Protein AF-A0A9D2EGV6-F1 (afdb_monomer)

Structure (mmCIF, N/CA/C/O backbone):
data_AF-A0A9D2EGV6-F1
#
_entry.id   AF-A0A9D2EGV6-F1
#
loop_
_atom_site.group_PDB
_atom_site.id
_atom_site.type_symbol
_atom_site.label_atom_id
_atom_site.label_alt_id
_atom_site.label_comp_id
_atom_site.label_asym_id
_atom_site.label_entity_id
_atom_site.label_seq_id
_atom_site.pdbx_PDB_ins_code
_atom_site.Cartn_x
_atom_site.Cartn_y
_atom_site.Cartn_z
_atom_site.occupancy
_atom_site.B_iso_or_equiv
_atom_site.auth_seq_id
_atom_site.auth_comp_id
_atom_site.auth_asym_id
_atom_site.auth_atom_id
_atom_site.pdbx_PDB_model_num
ATOM 1 N N . GLU A 1 1 ? 36.053 11.314 -51.363 1.00 48.94 1 GLU A N 1
ATOM 2 C CA . GLU A 1 1 ? 35.521 9.987 -51.015 1.00 48.94 1 GLU A CA 1
ATOM 3 C C . GLU A 1 1 ? 35.949 9.687 -49.592 1.00 48.94 1 GLU A C 1
ATOM 5 O O . GLU A 1 1 ? 37.109 9.925 -49.274 1.00 48.94 1 GLU A O 1
ATOM 10 N N . VAL A 1 2 ? 35.011 9.320 -48.722 1.00 49.34 2 VAL A N 1
ATOM 11 C CA . VAL A 1 2 ? 35.323 8.901 -47.352 1.00 49.34 2 VAL A CA 1
ATOM 12 C C . VAL A 1 2 ? 34.987 7.421 -47.281 1.00 49.34 2 VAL A C 1
ATOM 14 O O . VAL A 1 2 ? 33.814 7.066 -47.358 1.00 49.34 2 VAL A O 1
ATOM 17 N N . SER A 1 3 ? 36.010 6.575 -47.193 1.00 55.12 3 SER A N 1
ATOM 18 C CA . SER A 1 3 ? 35.868 5.141 -46.952 1.00 55.12 3 SER A CA 1
ATOM 19 C C . SER A 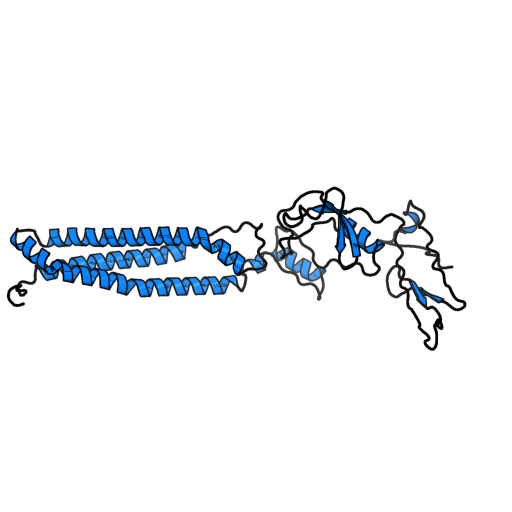1 3 ? 36.056 4.848 -45.466 1.00 55.12 3 SER A C 1
ATOM 21 O O . SER A 1 3 ? 36.818 5.527 -44.774 1.00 55.12 3 SER A O 1
ATOM 23 N N . ILE A 1 4 ? 35.337 3.847 -44.964 1.00 60.84 4 ILE A N 1
ATOM 24 C CA . ILE A 1 4 ? 35.613 3.257 -43.654 1.00 60.84 4 ILE A CA 1
ATOM 25 C C . ILE A 1 4 ? 36.444 2.005 -43.928 1.00 60.84 4 ILE A C 1
ATOM 27 O O . ILE A 1 4 ? 35.921 1.036 -44.470 1.00 60.84 4 ILE A O 1
ATOM 31 N N . ASP A 1 5 ? 37.733 2.046 -43.591 1.00 62.12 5 ASP A N 1
ATOM 32 C CA . ASP A 1 5 ? 38.675 0.977 -43.956 1.00 62.12 5 ASP A CA 1
ATOM 33 C C . ASP A 1 5 ? 38.652 -0.213 -42.977 1.00 62.12 5 ASP A C 1
ATOM 35 O O . ASP A 1 5 ? 39.013 -1.322 -43.356 1.00 62.12 5 ASP A O 1
ATOM 39 N N . ALA A 1 6 ? 38.238 0.007 -41.724 1.00 63.66 6 ALA A N 1
ATOM 40 C CA . ALA A 1 6 ? 38.084 -1.031 -40.702 1.00 63.66 6 ALA A CA 1
ATOM 41 C C . ALA A 1 6 ? 37.100 -0.580 -39.614 1.00 63.66 6 ALA A C 1
ATOM 43 O O . ALA A 1 6 ? 37.060 0.601 -39.253 1.00 63.66 6 ALA A O 1
ATOM 44 N N . VAL A 1 7 ? 36.352 -1.526 -39.041 1.00 64.50 7 VAL A N 1
ATOM 45 C CA . VAL A 1 7 ? 35.508 -1.285 -37.863 1.00 64.50 7 VAL A CA 1
ATOM 46 C C . VAL A 1 7 ? 35.789 -2.376 -36.854 1.00 64.50 7 VAL A C 1
ATOM 48 O O . VAL A 1 7 ? 35.354 -3.499 -37.052 1.00 64.50 7 VAL A O 1
ATOM 51 N N . THR A 1 8 ? 36.487 -2.070 -35.762 1.00 57.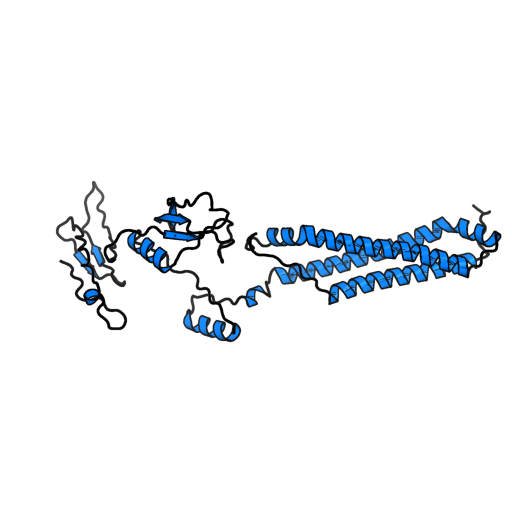84 8 THR A N 1
ATOM 52 C CA . THR A 1 8 ? 36.891 -3.108 -34.809 1.00 57.84 8 THR A CA 1
ATOM 53 C C . THR A 1 8 ? 36.113 -3.078 -33.498 1.00 57.84 8 THR A C 1
ATOM 55 O O . THR A 1 8 ? 35.894 -2.021 -32.907 1.00 57.84 8 THR A O 1
ATOM 58 N N . ALA A 1 9 ? 35.726 -4.256 -33.007 1.00 58.47 9 ALA A N 1
ATOM 59 C CA . ALA A 1 9 ? 35.205 -4.450 -31.655 1.00 58.47 9 ALA A CA 1
ATOM 60 C C . ALA A 1 9 ? 35.851 -5.693 -31.040 1.00 58.47 9 ALA A C 1
ATOM 62 O O . ALA A 1 9 ? 35.920 -6.741 -31.671 1.00 58.47 9 ALA A O 1
ATOM 63 N N . GLY A 1 10 ? 36.398 -5.571 -29.826 1.00 62.66 10 GLY A N 1
ATOM 64 C CA . GLY A 1 10 ? 37.108 -6.686 -29.182 1.00 62.66 10 GLY A CA 1
ATOM 65 C C . GLY A 1 10 ? 38.352 -7.179 -29.942 1.00 62.66 10 GLY A C 1
ATOM 66 O O . GLY A 1 10 ? 38.822 -8.278 -29.676 1.00 62.66 10 GLY A O 1
ATOM 67 N N . GLY A 1 11 ? 38.890 -6.380 -30.873 1.00 72.31 11 GLY A N 1
ATOM 68 C CA . GLY A 1 11 ? 40.008 -6.759 -31.746 1.00 72.31 11 GLY A CA 1
ATOM 69 C C . GLY A 1 11 ? 39.601 -7.464 -33.045 1.00 72.31 11 GLY A C 1
ATOM 70 O O . GLY A 1 11 ? 40.471 -7.727 -33.871 1.00 72.31 11 GLY A O 1
ATOM 71 N N . GLU A 1 12 ? 38.311 -7.730 -33.256 1.00 67.44 12 GLU A N 1
ATOM 72 C CA . GLU A 1 12 ? 37.782 -8.303 -34.497 1.00 67.44 12 GLU A CA 1
ATOM 73 C C . GLU A 1 12 ? 37.306 -7.208 -35.452 1.00 67.44 12 GLU A C 1
ATOM 75 O O . GLU A 1 12 ? 36.702 -6.237 -35.001 1.00 67.44 12 GLU A O 1
ATOM 80 N N . ASP A 1 13 ? 37.559 -7.360 -36.756 1.00 72.75 13 ASP A N 1
ATOM 81 C CA . ASP A 1 13 ? 37.080 -6.437 -37.792 1.00 72.75 13 ASP A CA 1
ATOM 82 C C . ASP A 1 13 ? 35.656 -6.794 -38.240 1.00 72.75 13 ASP A C 1
ATOM 84 O O . ASP A 1 13 ? 35.423 -7.714 -39.029 1.00 72.75 13 ASP A O 1
ATOM 88 N N . LEU A 1 14 ? 34.699 -6.028 -37.734 1.00 66.69 14 LEU A N 1
ATOM 89 C CA . LEU A 1 14 ? 33.273 -6.152 -37.989 1.00 66.69 14 LEU A CA 1
ATOM 90 C C . LEU A 1 14 ? 32.893 -5.838 -39.440 1.00 66.69 14 LEU A C 1
ATOM 92 O O . LEU A 1 14 ? 31.856 -6.321 -39.892 1.00 66.69 14 LEU A O 1
ATOM 96 N N . LEU A 1 15 ? 33.706 -5.081 -40.196 1.00 67.88 15 LEU A N 1
ATOM 97 C CA . LEU A 1 15 ? 33.421 -4.863 -41.622 1.00 67.88 15 LEU A CA 1
ATOM 98 C C . LEU A 1 15 ? 33.502 -6.167 -42.412 1.00 67.88 15 LEU A C 1
ATOM 100 O O . LEU A 1 15 ? 32.707 -6.380 -43.321 1.00 67.88 15 LEU A O 1
ATOM 104 N N . THR A 1 16 ? 34.427 -7.055 -42.042 1.00 66.94 16 THR A N 1
ATOM 105 C CA . THR A 1 16 ? 34.586 -8.359 -42.703 1.00 66.94 16 THR A CA 1
ATOM 106 C C . THR A 1 16 ? 33.500 -9.365 -42.324 1.00 66.94 16 THR A C 1
ATOM 108 O O . THR A 1 16 ? 33.267 -10.317 -43.065 1.00 66.94 16 THR A O 1
ATOM 111 N N . GLN A 1 17 ? 32.826 -9.148 -41.189 1.00 62.72 17 GLN A N 1
ATOM 112 C CA . GLN A 1 17 ? 31.739 -9.995 -40.689 1.00 62.72 17 GLN A CA 1
ATOM 113 C C . GLN A 1 17 ? 30.350 -9.535 -41.154 1.00 62.72 17 GLN A C 1
ATOM 115 O O . GLN A 1 17 ? 29.376 -10.271 -40.997 1.00 62.72 17 GLN A O 1
ATOM 120 N N . ALA A 1 18 ? 30.228 -8.331 -41.717 1.00 59.81 18 ALA A N 1
ATOM 121 C CA . ALA A 1 18 ? 28.970 -7.845 -42.259 1.00 59.81 18 ALA A CA 1
ATOM 122 C C . ALA A 1 18 ? 28.603 -8.639 -43.529 1.00 59.81 18 ALA A C 1
ATOM 124 O O . ALA A 1 18 ? 29.098 -8.361 -44.617 1.00 59.81 18 ALA A O 1
ATOM 125 N N . GLU A 1 19 ? 27.721 -9.636 -43.396 1.00 50.09 19 GLU A N 1
ATOM 126 C CA . GLU A 1 19 ? 27.207 -10.433 -44.527 1.00 50.09 19 GLU A CA 1
ATOM 127 C C . GLU A 1 19 ? 26.427 -9.589 -45.554 1.00 50.09 19 GLU A C 1
ATOM 129 O O . GLU A 1 19 ? 26.259 -9.998 -46.703 1.00 50.09 19 GLU A O 1
ATOM 134 N N . GLN A 1 20 ? 25.954 -8.405 -45.154 1.00 55.12 20 GLN A N 1
ATOM 135 C CA . GLN A 1 20 ? 25.284 -7.444 -46.025 1.00 55.12 20 GLN A CA 1
ATOM 136 C C . GLN A 1 20 ? 26.229 -6.296 -46.376 1.00 55.12 20 GLN A C 1
ATOM 138 O O . GLN A 1 20 ? 26.839 -5.685 -45.499 1.00 55.12 20 GLN A O 1
ATOM 143 N N . ALA A 1 21 ? 26.321 -5.991 -47.673 1.00 57.16 21 ALA A N 1
ATOM 144 C CA . ALA A 1 21 ? 27.041 -4.828 -48.167 1.00 57.16 21 ALA A CA 1
ATOM 145 C C . ALA A 1 21 ? 26.492 -3.573 -47.480 1.00 57.16 21 ALA A C 1
ATOM 147 O O . ALA A 1 21 ? 25.297 -3.293 -47.563 1.00 57.16 21 ALA A O 1
ATOM 148 N N . TRP A 1 22 ? 27.360 -2.838 -46.787 1.00 57.59 22 TRP A N 1
ATOM 149 C CA . TRP A 1 22 ? 27.018 -1.530 -46.243 1.00 57.59 22 TRP A CA 1
ATOM 150 C C . TRP A 1 22 ? 26.500 -0.652 -47.382 1.00 57.59 22 TRP A C 1
ATOM 152 O O . TRP A 1 22 ? 27.143 -0.542 -48.427 1.00 57.59 22 TRP A O 1
ATOM 162 N N . GLU A 1 23 ? 25.327 -0.053 -47.199 1.00 49.72 23 GLU A N 1
ATOM 163 C CA . GLU A 1 23 ? 24.776 0.849 -48.199 1.00 49.72 23 GLU A CA 1
ATOM 164 C C . GLU A 1 23 ? 25.576 2.153 -48.158 1.00 49.72 23 GLU A C 1
ATOM 166 O O . GLU A 1 23 ? 25.675 2.820 -47.125 1.00 49.72 23 GLU A O 1
ATOM 171 N N . VAL A 1 24 ? 26.225 2.477 -49.276 1.00 51.78 24 VAL A N 1
ATOM 172 C CA . VAL A 1 24 ? 27.028 3.692 -49.393 1.00 51.78 24 VAL A CA 1
ATOM 173 C C . VAL A 1 24 ? 26.071 4.877 -49.414 1.00 51.78 24 VAL A C 1
ATOM 175 O O . VAL A 1 24 ? 25.432 5.160 -50.425 1.00 51.78 24 VAL A O 1
ATOM 178 N N . ALA A 1 25 ? 25.972 5.577 -48.287 1.00 49.88 25 ALA A N 1
ATOM 179 C CA . ALA A 1 25 ? 25.277 6.850 -48.230 1.00 49.88 25 ALA A CA 1
ATOM 180 C C . ALA A 1 25 ? 26.153 7.921 -48.895 1.00 49.88 25 ALA A C 1
ATOM 182 O O . ALA A 1 25 ? 27.127 8.404 -48.311 1.00 49.88 25 ALA A O 1
ATOM 183 N N . GLU A 1 26 ? 25.814 8.302 -50.127 1.00 51.47 26 GLU A N 1
ATOM 184 C CA . GLU A 1 26 ? 26.372 9.505 -50.738 1.00 51.47 26 GLU A CA 1
ATOM 185 C C . GLU A 1 26 ? 25.786 10.723 -50.026 1.00 51.47 26 GLU A C 1
ATOM 187 O O . GLU A 1 26 ? 24.630 11.088 -50.228 1.00 51.47 26 GLU A O 1
ATOM 192 N N . LEU A 1 27 ? 26.585 11.352 -49.166 1.00 53.25 27 LEU A N 1
ATOM 193 C CA . LEU A 1 27 ? 26.253 12.654 -48.604 1.00 53.25 27 LEU A CA 1
ATOM 194 C C . LEU A 1 27 ? 26.506 13.703 -49.692 1.00 53.25 27 LEU A C 1
ATOM 196 O O . LEU A 1 27 ? 27.671 13.926 -50.044 1.00 53.25 27 LEU A O 1
ATOM 200 N N . PRO A 1 28 ? 25.465 14.340 -50.262 1.00 51.47 28 PRO A N 1
ATOM 201 C CA . PRO A 1 28 ? 25.669 15.324 -51.306 1.00 51.47 28 PRO A CA 1
ATOM 202 C C . PRO A 1 28 ? 26.343 16.551 -50.690 1.00 51.47 28 PRO A C 1
ATOM 204 O O . PRO A 1 28 ? 25.706 17.395 -50.062 1.00 51.47 28 PRO A O 1
ATOM 207 N N . PHE A 1 29 ? 27.651 16.684 -50.891 1.00 52.91 29 PHE A N 1
ATOM 208 C CA . PHE A 1 29 ? 28.317 17.962 -50.696 1.00 52.91 29 PHE A CA 1
ATOM 209 C C . PHE A 1 29 ? 27.869 18.878 -51.831 1.00 52.91 29 PHE A C 1
ATOM 211 O O . PHE A 1 29 ? 28.384 18.821 -52.942 1.00 52.91 29 PHE A O 1
ATOM 218 N N . VAL A 1 30 ? 26.862 19.707 -51.559 1.00 52.44 30 VAL A N 1
ATOM 219 C CA . VAL A 1 30 ? 26.227 20.562 -52.575 1.00 52.44 30 VAL A CA 1
ATOM 220 C C . VAL A 1 30 ? 27.170 21.679 -53.072 1.00 52.44 30 VAL A C 1
ATOM 222 O O . VAL A 1 30 ? 26.824 22.395 -54.007 1.00 52.44 30 VAL A O 1
ATOM 225 N N . MET A 1 31 ? 28.362 21.864 -52.480 1.00 56.12 31 MET A N 1
ATOM 226 C CA . MET A 1 31 ? 29.228 23.020 -52.755 1.00 56.12 31 MET A CA 1
ATOM 227 C C . MET A 1 31 ? 30.731 22.712 -52.793 1.00 56.12 31 MET A C 1
ATOM 229 O O . MET A 1 31 ? 31.254 21.977 -51.953 1.00 56.12 31 MET A O 1
ATOM 233 N N . ASP A 1 32 ? 31.428 23.379 -53.721 1.00 52.94 32 ASP A N 1
ATOM 234 C CA . ASP A 1 32 ? 32.891 23.434 -53.791 1.00 52.94 32 ASP A CA 1
ATOM 235 C C . ASP A 1 32 ? 33.473 24.027 -52.495 1.00 52.94 32 ASP A C 1
ATOM 237 O O . ASP A 1 32 ? 33.093 25.115 -52.062 1.00 52.94 32 ASP A O 1
ATOM 241 N N . GLY A 1 33 ? 34.411 23.308 -51.868 1.00 55.19 33 GLY A N 1
ATOM 242 C CA . GLY A 1 33 ? 35.073 23.721 -50.622 1.00 55.19 33 GLY A CA 1
ATOM 243 C C . GLY A 1 33 ? 34.472 23.152 -49.332 1.00 55.19 33 GLY A C 1
ATOM 244 O O . GLY A 1 33 ? 34.988 23.442 -48.251 1.00 55.19 33 GLY A O 1
ATOM 245 N N . ALA A 1 34 ? 33.420 22.330 -49.411 1.00 57.91 34 ALA A N 1
ATOM 246 C CA . ALA A 1 34 ? 32.989 21.540 -48.263 1.00 57.91 34 ALA A CA 1
ATOM 247 C C . ALA A 1 34 ? 34.085 20.537 -47.859 1.00 57.91 34 ALA A C 1
ATOM 249 O O . ALA A 1 34 ? 34.744 19.937 -48.710 1.00 57.91 34 ALA A O 1
ATOM 250 N N . SER A 1 35 ? 34.293 20.360 -46.554 1.00 61.38 35 SER A N 1
ATOM 251 C CA . SER A 1 35 ? 35.266 19.396 -46.030 1.00 61.38 35 SER A CA 1
ATOM 252 C C . SER A 1 35 ? 34.622 18.482 -44.996 1.00 61.38 35 SER A C 1
ATOM 254 O O . SER A 1 35 ? 33.762 18.906 -44.223 1.00 61.38 35 SER A O 1
ATOM 256 N N . ALA A 1 36 ? 35.041 17.222 -44.994 1.00 58.28 36 ALA A N 1
ATOM 257 C CA . ALA A 1 36 ? 34.661 16.227 -44.006 1.00 58.28 36 ALA A CA 1
ATOM 258 C C . ALA A 1 36 ? 35.871 15.899 -43.133 1.00 58.28 36 ALA A C 1
ATOM 260 O O . ALA A 1 36 ? 36.976 15.717 -43.642 1.00 58.28 36 ALA A O 1
ATOM 261 N N . GLN A 1 37 ? 35.659 15.818 -41.826 1.00 63.75 37 GLN A N 1
ATOM 262 C CA . GLN A 1 37 ? 36.650 15.343 -40.865 1.00 63.75 37 GLN A CA 1
ATOM 263 C C . GLN A 1 37 ? 36.006 14.286 -39.970 1.00 63.75 37 GLN A C 1
ATOM 265 O O . GLN A 1 37 ? 34.795 14.308 -39.745 1.00 63.75 37 GLN A O 1
ATOM 270 N N . THR A 1 38 ? 36.801 13.361 -39.445 1.00 60.53 38 THR A N 1
ATOM 271 C CA . THR A 1 38 ? 36.354 12.460 -38.375 1.00 60.53 38 THR A CA 1
ATOM 272 C C . THR A 1 38 ? 35.967 13.293 -37.153 1.00 60.53 38 THR A C 1
ATOM 274 O O . THR A 1 38 ? 36.729 14.171 -36.747 1.00 60.53 38 THR A O 1
ATOM 277 N N . GLY A 1 39 ? 34.776 13.065 -36.599 1.00 60.09 39 GLY A N 1
ATOM 278 C CA . GLY A 1 39 ? 34.342 13.716 -35.364 1.00 60.09 39 GLY A CA 1
ATOM 279 C C . GLY A 1 39 ? 34.948 13.059 -34.120 1.00 60.09 39 GLY A C 1
ATOM 280 O O . GLY A 1 39 ? 35.544 11.987 -34.197 1.00 60.09 39 GLY A O 1
ATOM 281 N N . ASP A 1 40 ? 34.764 13.691 -32.959 1.00 55.91 40 ASP A N 1
ATOM 282 C CA . ASP A 1 40 ? 35.335 13.232 -31.681 1.00 55.91 40 ASP A CA 1
ATOM 283 C C . ASP A 1 40 ? 34.650 11.968 -31.106 1.00 55.91 40 ASP A C 1
ATOM 285 O O . ASP A 1 40 ? 35.044 11.472 -30.051 1.00 55.91 40 ASP A O 1
ATOM 289 N N . GLY A 1 41 ? 33.610 11.441 -31.768 1.00 50.44 41 GLY A N 1
ATOM 290 C CA . GLY A 1 41 ? 32.852 10.262 -31.338 1.00 50.44 41 GLY A CA 1
ATOM 291 C C . GLY A 1 41 ? 33.026 9.039 -32.253 1.00 50.44 41 GLY A C 1
ATOM 292 O O . GLY A 1 41 ? 33.353 9.185 -33.436 1.00 50.44 41 GLY A O 1
ATOM 293 N N . PRO A 1 42 ? 32.750 7.821 -31.751 1.00 51.66 42 PRO A N 1
ATOM 294 C CA . PRO A 1 42 ? 32.767 6.612 -32.572 1.00 51.66 42 PRO A CA 1
ATOM 295 C C . PRO A 1 42 ? 31.757 6.731 -33.723 1.00 51.66 42 PRO A C 1
ATOM 297 O O . PRO A 1 42 ? 30.609 7.116 -33.503 1.00 51.66 42 PRO A O 1
ATOM 300 N N . PHE A 1 43 ? 32.193 6.410 -34.947 1.00 56.88 43 PHE A N 1
ATOM 301 C CA . PHE A 1 43 ? 31.392 6.506 -36.181 1.00 56.88 43 PHE A CA 1
ATOM 302 C C . PHE A 1 43 ? 30.798 7.892 -36.460 1.00 56.88 43 PHE A C 1
ATOM 304 O O . PHE A 1 43 ? 29.731 8.001 -37.066 1.00 56.88 43 PHE A O 1
ATOM 311 N N . THR A 1 44 ? 31.465 8.959 -36.016 1.00 53.59 44 THR A N 1
ATOM 312 C CA . THR A 1 44 ? 31.020 10.326 -36.297 1.00 53.59 44 THR A CA 1
ATOM 313 C C . THR A 1 44 ? 31.825 10.943 -37.431 1.00 53.59 44 THR A C 1
ATOM 315 O O . THR A 1 44 ? 33.056 10.909 -37.442 1.00 53.59 44 THR A O 1
ATOM 318 N N . LEU A 1 45 ? 31.118 11.542 -38.386 1.00 60.06 45 LEU A N 1
ATOM 319 C CA . LEU A 1 45 ? 31.701 12.377 -39.426 1.00 60.06 45 LEU A CA 1
ATOM 320 C C . LEU A 1 45 ? 31.176 13.799 -39.257 1.00 60.06 45 LEU A C 1
ATOM 322 O O . LEU A 1 45 ? 29.969 14.018 -39.160 1.00 60.06 45 LEU A O 1
ATOM 326 N N . ARG A 1 46 ? 32.093 14.765 -39.207 1.00 56.78 46 ARG A N 1
ATOM 327 C CA . ARG A 1 46 ? 31.777 16.188 -39.167 1.00 56.78 46 ARG A CA 1
ATOM 328 C C . ARG A 1 46 ? 31.995 16.774 -40.551 1.00 56.78 46 ARG A C 1
ATOM 330 O O . ARG A 1 46 ? 33.130 16.969 -40.984 1.00 56.78 46 ARG A O 1
ATOM 337 N N . ALA A 1 47 ? 30.897 17.082 -41.227 1.00 57.06 47 ALA A N 1
ATOM 338 C CA . ALA A 1 47 ? 30.915 17.864 -42.450 1.00 57.06 47 ALA A CA 1
ATOM 339 C C . ALA A 1 47 ? 30.839 19.358 -42.104 1.00 57.06 47 ALA A C 1
ATOM 341 O O . ALA A 1 47 ? 29.943 19.793 -41.379 1.00 57.06 47 ALA A O 1
ATOM 342 N N . THR A 1 48 ? 31.781 20.149 -42.619 1.00 57.97 48 THR A N 1
ATOM 343 C CA . THR A 1 48 ? 31.692 21.613 -42.612 1.00 57.97 48 THR A CA 1
ATOM 344 C C . THR A 1 48 ? 31.355 22.066 -44.021 1.00 57.97 48 THR A C 1
ATOM 346 O O . THR A 1 48 ? 32.175 21.938 -44.935 1.00 57.97 48 THR A O 1
ATOM 349 N N . THR A 1 49 ? 30.147 22.590 -44.199 1.00 57.41 49 THR A N 1
ATOM 350 C CA . THR A 1 49 ? 29.750 23.252 -45.441 1.00 57.41 49 THR A CA 1
ATOM 351 C C . THR A 1 49 ? 30.144 24.727 -45.369 1.00 57.41 49 THR A C 1
ATOM 353 O O . THR A 1 49 ? 30.004 25.385 -44.334 1.00 57.41 49 THR A O 1
ATOM 356 N N . VAL A 1 50 ? 30.713 25.250 -46.458 1.00 53.41 50 VAL A N 1
ATOM 357 C CA . VAL A 1 50 ? 30.963 26.692 -46.606 1.00 53.41 50 VAL A CA 1
ATOM 358 C C . VAL A 1 50 ? 29.621 27.434 -46.619 1.00 53.41 50 VAL A C 1
ATOM 360 O O . VAL A 1 50 ? 28.605 26.849 -46.997 1.00 53.41 50 VAL A O 1
ATOM 363 N N . PRO A 1 51 ? 29.579 28.696 -46.166 1.00 52.72 51 PRO A N 1
ATOM 364 C CA . PRO A 1 51 ? 28.317 29.356 -45.891 1.00 52.72 51 PRO A CA 1
ATOM 365 C C . PRO A 1 51 ? 27.497 29.532 -47.172 1.00 52.72 51 PRO A C 1
ATOM 367 O O . PRO A 1 51 ? 27.995 30.065 -48.164 1.00 52.72 51 PRO A O 1
ATOM 370 N N . PHE A 1 52 ? 26.232 29.114 -47.139 1.00 49.06 52 PHE A N 1
ATOM 371 C CA . PHE A 1 52 ? 25.299 29.386 -48.227 1.00 49.06 52 PHE A CA 1
ATOM 372 C C . PHE A 1 52 ? 24.681 30.775 -48.032 1.00 49.06 52 PHE A C 1
ATOM 374 O O . PHE A 1 52 ? 24.348 31.180 -46.914 1.00 49.06 52 PHE A O 1
ATOM 381 N N . THR A 1 53 ? 24.540 31.520 -49.125 1.00 47.09 53 THR A N 1
ATOM 382 C CA . THR A 1 53 ? 23.923 32.849 -49.134 1.00 47.09 53 THR A CA 1
ATOM 383 C C . THR A 1 53 ? 22.446 32.702 -49.488 1.00 47.09 53 THR A C 1
ATOM 385 O O . THR A 1 53 ? 22.106 32.405 -50.633 1.00 47.09 53 THR A O 1
ATOM 388 N N . LEU A 1 54 ? 21.553 32.916 -48.522 1.00 46.94 54 LEU A N 1
ATOM 389 C CA . LEU A 1 54 ? 20.104 32.977 -48.747 1.00 46.94 54 LEU A CA 1
ATOM 390 C C . LEU A 1 54 ? 19.638 34.384 -48.343 1.00 46.94 54 LEU A C 1
ATOM 392 O O . LEU A 1 54 ? 19.285 34.653 -47.198 1.00 46.94 54 LEU A O 1
ATOM 396 N N . GLY A 1 55 ? 19.728 35.328 -49.284 1.00 59.56 55 GLY A N 1
ATOM 397 C CA . GLY A 1 55 ? 19.535 36.756 -48.998 1.00 59.56 55 GLY A CA 1
ATOM 398 C C . GLY A 1 55 ? 20.736 37.380 -48.258 1.00 59.56 55 GLY A C 1
ATOM 399 O O . GLY A 1 55 ? 21.866 36.972 -48.508 1.00 59.56 55 GLY A O 1
ATOM 400 N N . PRO A 1 56 ? 20.552 38.381 -47.372 1.00 47.97 56 PRO A N 1
ATOM 401 C CA . PRO A 1 56 ? 21.658 39.064 -46.683 1.00 47.97 56 PRO A CA 1
ATOM 402 C C . PRO A 1 56 ? 22.301 38.248 -45.545 1.00 47.97 56 PRO A C 1
ATOM 404 O O . PRO A 1 56 ? 23.183 38.760 -44.860 1.00 47.97 56 PRO A O 1
ATOM 407 N N . ALA A 1 57 ? 21.856 37.011 -45.311 1.00 49.12 57 ALA A N 1
ATOM 408 C CA . ALA A 1 57 ? 22.368 36.147 -44.258 1.00 49.12 57 ALA A CA 1
ATOM 409 C C . ALA A 1 57 ? 23.216 35.012 -44.849 1.00 49.12 57 ALA A C 1
ATOM 411 O O . ALA A 1 57 ? 22.767 34.277 -45.731 1.00 49.12 57 ALA A O 1
ATOM 412 N N . THR A 1 58 ? 24.434 34.862 -44.330 1.00 53.34 58 THR A N 1
ATOM 413 C CA . THR A 1 58 ? 25.285 33.684 -44.518 1.00 53.34 58 THR A CA 1
ATOM 414 C C . THR A 1 58 ? 25.152 32.780 -43.296 1.00 53.34 58 THR A C 1
ATOM 416 O O . THR A 1 58 ? 25.361 33.228 -42.169 1.00 53.34 58 THR A O 1
ATOM 419 N N . GLY A 1 59 ? 24.801 31.511 -43.511 1.00 53.56 59 GLY A N 1
ATOM 420 C CA . GLY A 1 59 ? 24.711 30.499 -42.455 1.00 53.56 59 GLY A CA 1
ATOM 421 C C . GLY A 1 59 ? 25.722 29.379 -42.676 1.00 53.56 59 GLY A C 1
ATOM 422 O O . GLY A 1 59 ? 25.821 28.854 -43.782 1.00 53.56 59 GLY A O 1
ATOM 423 N N . THR A 1 60 ? 26.466 29.009 -41.635 1.00 56.81 60 THR A N 1
ATOM 424 C CA . THR A 1 60 ? 27.229 27.756 -41.583 1.00 56.81 60 THR A CA 1
ATOM 425 C C . THR A 1 60 ? 26.413 26.705 -40.832 1.00 56.81 60 THR A C 1
ATOM 427 O O . THR A 1 60 ? 25.802 27.005 -39.806 1.00 56.81 60 THR A O 1
ATOM 430 N N . GLY A 1 61 ? 26.382 25.476 -41.350 1.00 55.97 61 GLY A N 1
ATOM 431 C CA . GLY A 1 61 ? 25.707 24.340 -40.724 1.00 55.97 61 GLY A CA 1
ATOM 432 C C . GLY A 1 61 ? 26.701 23.228 -40.412 1.00 55.97 61 GLY A C 1
ATOM 433 O O . GLY A 1 61 ? 27.648 23.008 -41.164 1.00 55.97 61 GLY A O 1
ATOM 434 N N . VAL A 1 62 ? 26.494 22.535 -39.295 1.00 56.75 62 VAL A N 1
ATOM 435 C CA . VAL A 1 62 ? 27.162 21.261 -39.013 1.00 56.75 62 VAL A CA 1
ATOM 436 C C . VAL A 1 62 ? 26.106 20.179 -39.143 1.00 56.75 62 VAL A C 1
ATOM 438 O O . VAL A 1 62 ? 25.110 20.210 -38.423 1.00 56.75 62 VAL A O 1
ATOM 441 N N . GLU A 1 63 ? 26.331 19.233 -40.046 1.00 60.66 63 GLU A N 1
ATOM 442 C CA . GLU A 1 63 ? 25.512 18.031 -40.164 1.00 60.66 63 GLU A CA 1
ATOM 443 C C . GLU A 1 63 ? 26.276 16.859 -39.549 1.00 60.66 63 GLU A C 1
ATOM 445 O O . GLU A 1 63 ? 27.472 16.682 -39.792 1.00 60.66 63 GLU A O 1
ATOM 450 N N . THR A 1 64 ? 25.600 16.107 -38.682 1.00 58.91 64 THR A N 1
ATOM 451 C CA . THR A 1 64 ? 26.147 14.900 -38.057 1.00 58.91 64 THR A CA 1
ATOM 452 C C . THR A 1 64 ? 25.416 13.702 -38.630 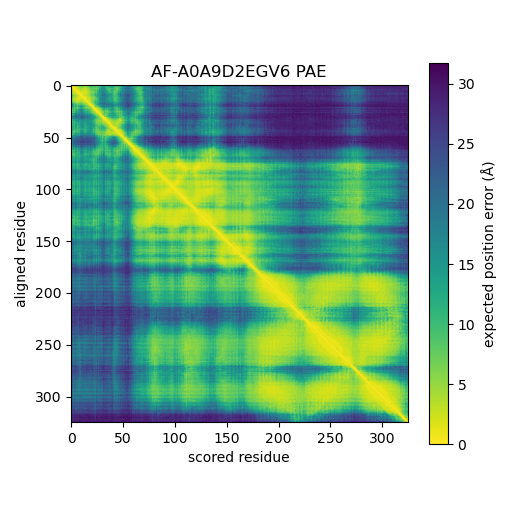1.00 58.91 64 THR A C 1
ATOM 454 O O . THR A 1 64 ? 24.228 13.520 -38.369 1.00 58.91 64 THR A O 1
ATOM 457 N N . THR A 1 65 ? 26.134 12.881 -39.388 1.00 62.53 65 THR A N 1
ATOM 458 C CA . THR A 1 65 ? 25.616 11.632 -39.949 1.00 62.53 65 THR A CA 1
ATOM 459 C C . THR A 1 65 ? 26.137 10.461 -39.121 1.00 62.53 65 THR A C 1
ATOM 461 O O . THR A 1 65 ? 27.315 10.431 -38.757 1.00 62.53 65 THR A O 1
ATOM 464 N N . ARG A 1 66 ? 25.262 9.498 -38.811 1.00 69.38 66 ARG A N 1
ATOM 465 C CA . ARG A 1 66 ? 25.630 8.231 -38.167 1.00 69.38 66 ARG A CA 1
ATOM 466 C C . ARG A 1 66 ? 25.613 7.118 -39.206 1.00 69.38 66 ARG A C 1
ATOM 468 O O . ARG A 1 66 ? 24.648 6.992 -39.951 1.00 69.38 66 ARG A O 1
ATOM 475 N N . PHE A 1 67 ? 26.647 6.286 -39.199 1.00 68.50 67 PHE A N 1
ATOM 476 C CA . PHE A 1 67 ? 26.679 5.060 -39.989 1.00 68.50 67 PHE A CA 1
ATOM 477 C C . PHE A 1 67 ? 25.934 3.953 -39.242 1.00 68.50 67 PHE A C 1
ATOM 479 O O . PHE A 1 67 ? 26.262 3.637 -38.098 1.00 68.50 67 PHE A O 1
ATOM 486 N N . VAL A 1 68 ? 24.918 3.381 -39.879 1.00 70.06 68 VAL A N 1
ATOM 487 C CA . VAL A 1 68 ? 24.117 2.270 -39.350 1.00 70.06 68 VAL A CA 1
ATOM 488 C C . VAL A 1 68 ? 24.003 1.232 -40.469 1.00 70.06 68 VAL A C 1
ATOM 490 O O . VAL A 1 68 ? 23.871 1.640 -41.624 1.00 70.06 68 VAL A O 1
ATOM 493 N N . PRO A 1 69 ? 24.071 -0.081 -40.181 1.00 67.88 69 PRO A N 1
ATOM 494 C CA . PRO A 1 69 ? 23.873 -1.099 -41.209 1.00 67.88 69 PRO A CA 1
ATOM 495 C C . PRO A 1 69 ? 22.522 -0.925 -41.921 1.00 67.88 69 PRO A C 1
ATOM 497 O O . PRO A 1 69 ? 21.553 -0.516 -41.262 1.00 67.88 69 PRO A O 1
ATOM 500 N N . PRO A 1 70 ? 22.441 -1.255 -43.225 1.00 65.12 70 PRO A N 1
ATOM 501 C CA . PRO A 1 70 ? 21.199 -1.146 -43.978 1.00 65.12 70 PRO A CA 1
ATOM 502 C C . PRO A 1 70 ? 20.093 -1.992 -43.343 1.00 65.12 70 PRO A C 1
ATOM 504 O O . PRO A 1 70 ? 20.342 -3.040 -42.742 1.00 65.12 70 PRO A O 1
ATOM 507 N N . GLY A 1 71 ? 18.858 -1.516 -43.459 1.00 70.12 71 GLY A N 1
ATOM 508 C CA . GLY A 1 71 ? 17.681 -2.216 -42.961 1.00 70.12 71 GLY A CA 1
ATOM 509 C C . GLY A 1 71 ? 16.553 -1.269 -42.579 1.00 70.12 71 GLY A C 1
ATOM 510 O O . GLY A 1 71 ? 16.784 -0.129 -42.173 1.00 70.12 71 GLY A O 1
ATOM 511 N N . ASP A 1 72 ? 15.328 -1.773 -42.688 1.00 78.81 72 ASP A N 1
ATOM 512 C CA . ASP A 1 72 ? 14.130 -1.032 -42.314 1.00 78.81 72 ASP A CA 1
ATOM 513 C C . ASP A 1 72 ? 14.063 -0.791 -40.797 1.00 78.81 72 ASP A C 1
ATOM 515 O O . ASP A 1 72 ? 14.644 -1.525 -39.986 1.00 78.81 72 ASP A O 1
ATOM 519 N N . VAL A 1 73 ? 13.326 0.249 -40.396 1.00 80.56 73 VAL A N 1
ATOM 520 C CA . VAL A 1 73 ? 12.973 0.451 -38.986 1.00 80.56 73 VAL A CA 1
ATOM 521 C C . VAL A 1 73 ? 12.050 -0.701 -38.572 1.00 80.56 73 VAL A C 1
ATOM 523 O O . VAL A 1 73 ? 10.981 -0.851 -39.168 1.00 80.56 73 VAL A O 1
ATOM 526 N N . PRO A 1 74 ? 12.440 -1.535 -37.592 1.00 81.56 74 PRO A N 1
ATOM 527 C CA . PRO A 1 74 ? 11.645 -2.695 -37.216 1.00 81.56 74 PRO A CA 1
ATOM 528 C C . PRO A 1 74 ? 10.333 -2.261 -36.556 1.00 81.56 74 PRO A C 1
ATOM 530 O O . PRO A 1 74 ? 10.318 -1.320 -35.761 1.00 81.56 74 PRO A O 1
ATOM 533 N N . ASP A 1 75 ? 9.250 -2.979 -36.854 1.00 88.50 75 ASP A N 1
ATOM 534 C CA . ASP A 1 75 ? 8.016 -2.906 -36.068 1.00 88.50 75 ASP A CA 1
ATOM 535 C C . ASP A 1 75 ? 8.266 -3.549 -34.696 1.00 88.50 75 ASP A C 1
ATOM 537 O O . ASP A 1 75 ? 8.789 -4.665 -34.609 1.00 88.50 75 ASP A O 1
ATOM 541 N N . LEU A 1 76 ? 7.950 -2.823 -33.623 1.00 94.50 76 LEU A N 1
ATOM 542 C CA . LEU A 1 76 ? 8.330 -3.198 -32.266 1.00 94.50 76 LEU A CA 1
ATOM 543 C C . LEU A 1 76 ? 7.196 -3.962 -31.563 1.00 94.50 76 LEU A C 1
ATOM 545 O O . LEU A 1 76 ? 6.157 -3.363 -31.266 1.00 94.50 76 LEU A O 1
ATOM 549 N N . PRO A 1 77 ? 7.384 -5.252 -31.228 1.00 95.56 77 PRO A N 1
ATOM 550 C CA . PRO A 1 77 ? 6.454 -5.961 -30.361 1.00 95.56 77 PRO A CA 1
ATOM 551 C C . PRO A 1 77 ? 6.572 -5.421 -28.936 1.00 95.56 77 PRO A C 1
ATOM 553 O O . PRO A 1 77 ? 7.670 -5.343 -28.376 1.00 95.56 77 PRO A O 1
ATOM 556 N N . VAL A 1 78 ? 5.438 -5.073 -28.329 1.00 95.88 78 VAL A N 1
ATOM 557 C CA . VAL A 1 78 ? 5.419 -4.497 -26.982 1.00 95.88 78 VAL A CA 1
ATOM 558 C C . VAL A 1 78 ? 4.409 -5.155 -26.051 1.00 95.88 78 VAL A C 1
ATOM 560 O O . VAL A 1 78 ? 3.331 -5.585 -26.465 1.00 95.88 78 VAL A O 1
ATOM 563 N N . LEU A 1 79 ? 4.742 -5.204 -24.761 1.00 95.38 79 LEU A N 1
ATOM 564 C CA . LEU A 1 79 ? 3.785 -5.519 -23.703 1.00 95.38 79 LEU A CA 1
ATOM 565 C C . LEU A 1 79 ? 3.207 -4.217 -23.158 1.00 95.38 79 LEU A C 1
ATOM 567 O O . LEU A 1 79 ? 3.950 -3.341 -22.720 1.00 95.38 79 LEU A O 1
ATOM 571 N N . VAL A 1 80 ? 1.884 -4.092 -23.162 1.00 94.00 80 VAL A N 1
ATOM 572 C CA . VAL A 1 80 ? 1.204 -2.861 -22.736 1.00 94.00 80 VAL A CA 1
ATOM 573 C C . VAL A 1 80 ? 0.505 -3.031 -21.398 1.00 94.00 80 VAL A C 1
ATOM 575 O O . VAL A 1 80 ? -0.023 -4.101 -21.083 1.00 94.00 80 VAL A O 1
ATOM 578 N N . THR A 1 81 ? 0.460 -1.965 -20.603 1.00 92.38 81 THR A N 1
ATOM 579 C CA . THR A 1 81 ? -0.411 -1.943 -19.426 1.00 92.38 81 THR A CA 1
ATOM 580 C C . THR A 1 81 ? -1.886 -1.859 -19.833 1.00 92.38 81 THR A C 1
ATOM 582 O O . THR A 1 81 ? -2.205 -1.402 -20.938 1.00 92.38 81 THR A O 1
ATOM 585 N N . PRO A 1 82 ? -2.837 -2.232 -18.951 1.00 89.06 82 PRO A N 1
ATOM 586 C CA . PRO A 1 82 ? -4.266 -2.138 -19.258 1.00 89.06 82 PRO A CA 1
ATOM 587 C C . PRO A 1 82 ? -4.704 -0.741 -19.723 1.00 89.06 82 PRO A C 1
ATOM 589 O O . PRO A 1 82 ? -5.578 -0.628 -20.583 1.00 89.06 82 PRO A O 1
ATOM 592 N N . GLY A 1 83 ? -4.050 0.318 -19.226 1.00 85.62 83 GLY A N 1
ATOM 593 C CA . GLY A 1 83 ? -4.301 1.705 -19.627 1.00 85.62 83 GLY A CA 1
ATOM 594 C C . GLY A 1 83 ? -3.962 2.036 -21.088 1.00 85.62 83 GLY A C 1
ATOM 595 O O . GLY A 1 83 ? -4.419 3.072 -21.571 1.00 85.62 83 GLY A O 1
ATOM 596 N N . TRP A 1 84 ? -3.192 1.184 -21.778 1.00 88.81 84 TRP A N 1
ATOM 597 C CA . TRP A 1 84 ? -2.792 1.313 -23.191 1.00 88.81 84 TRP A CA 1
ATOM 598 C C . TRP A 1 84 ? -3.401 0.247 -24.115 1.00 88.81 84 TRP A C 1
ATOM 600 O O . TRP A 1 84 ? -3.280 0.354 -25.334 1.00 88.81 84 TRP A O 1
ATOM 610 N N . SER A 1 85 ? -4.122 -0.733 -23.561 1.00 84.56 85 SER A N 1
ATOM 611 C CA . SER A 1 85 ? -4.682 -1.877 -24.305 1.00 84.56 85 SER A CA 1
ATOM 612 C C . SER A 1 85 ? -5.634 -1.515 -25.457 1.00 84.56 85 SER A C 1
ATOM 614 O O . SER A 1 85 ? -5.793 -2.301 -26.382 1.00 84.56 85 SER A O 1
ATOM 616 N N . GLY A 1 86 ? -6.263 -0.335 -25.421 1.00 84.44 86 GLY A N 1
ATOM 617 C CA . GLY A 1 86 ? -7.120 0.170 -26.502 1.00 84.44 86 GLY A CA 1
ATOM 618 C C . GLY A 1 86 ? -6.447 1.171 -27.447 1.00 84.44 86 GLY A C 1
ATOM 619 O O . GLY A 1 86 ? -7.116 1.708 -28.325 1.00 84.44 86 GLY A O 1
ATOM 620 N N . GLN A 1 87 ? -5.168 1.489 -27.232 1.00 89.31 87 GLN A N 1
ATOM 621 C CA . GLN A 1 87 ? -4.426 2.518 -27.975 1.00 89.31 87 GLN A CA 1
ATOM 622 C C . GLN A 1 87 ? -3.333 1.900 -28.846 1.00 89.31 87 GLN A C 1
ATOM 624 O O . GLN A 1 87 ? -3.172 2.292 -30.002 1.00 89.31 87 GLN A O 1
ATOM 629 N N . VAL A 1 88 ? -2.620 0.904 -28.319 1.00 91.81 88 VAL A N 1
ATOM 630 C CA . VAL A 1 88 ? -1.673 0.107 -29.106 1.00 91.81 88 VAL A CA 1
ATOM 631 C C . VAL A 1 88 ? -2.403 -1.102 -29.640 1.00 91.81 88 VAL A C 1
ATOM 633 O O . VAL A 1 88 ? -2.808 -1.975 -28.877 1.00 91.81 88 VAL A O 1
ATOM 636 N N . LEU A 1 89 ? -2.610 -1.108 -30.949 1.00 91.88 89 LEU A N 1
ATOM 637 C CA . LEU A 1 89 ? -3.342 -2.161 -31.628 1.00 91.88 89 LEU A CA 1
ATOM 638 C C . LEU A 1 89 ? -2.384 -3.264 -32.076 1.00 91.88 89 LEU A C 1
ATOM 640 O O . LEU A 1 89 ? -1.216 -3.009 -32.373 1.00 91.88 89 LEU A O 1
ATOM 644 N N . ASP A 1 90 ? -2.907 -4.475 -32.228 1.00 89.25 90 ASP A N 1
ATOM 645 C CA . ASP A 1 90 ? -2.168 -5.603 -32.810 1.00 89.25 90 ASP A CA 1
ATOM 646 C C . ASP A 1 90 ? -1.747 -5.319 -34.268 1.00 89.25 90 ASP A C 1
ATOM 648 O O . ASP A 1 90 ? -0.773 -5.873 -34.762 1.00 89.25 90 ASP A O 1
ATOM 652 N N . SER A 1 91 ? -2.456 -4.419 -34.965 1.00 89.12 91 SER A N 1
ATOM 653 C CA . SER A 1 91 ? -2.127 -3.950 -36.323 1.00 89.12 91 SER A CA 1
ATOM 654 C C . SER A 1 91 ? -0.997 -2.909 -36.377 1.00 89.12 91 SER A C 1
ATOM 656 O O . SER A 1 91 ? -0.673 -2.387 -37.449 1.00 89.12 91 SER A O 1
ATOM 658 N N . GLY A 1 92 ? -0.462 -2.534 -35.220 1.00 91.56 92 GLY A N 1
ATOM 659 C CA . GLY A 1 92 ? 0.516 -1.472 -35.067 1.00 91.56 92 GLY A CA 1
ATOM 660 C C . GLY A 1 92 ? -0.110 -0.087 -34.895 1.00 91.56 92 GLY A C 1
ATOM 661 O O . GLY A 1 92 ? -1.123 0.251 -35.518 1.00 91.56 92 GLY A O 1
ATOM 662 N N . THR A 1 93 ? 0.549 0.717 -34.071 1.00 94.06 93 THR A N 1
ATOM 663 C CA . THR A 1 93 ? 0.245 2.114 -33.764 1.00 94.06 93 THR A CA 1
ATOM 664 C C . THR A 1 93 ? 1.557 2.900 -33.773 1.00 94.06 93 THR A C 1
ATOM 666 O O . THR A 1 93 ? 2.573 2.409 -33.283 1.00 94.06 93 THR A O 1
ATOM 669 N N . ASP A 1 94 ? 1.540 4.114 -34.321 1.00 93.19 94 ASP A N 1
ATOM 670 C CA . ASP A 1 94 ? 2.700 5.008 -34.290 1.00 93.19 94 ASP A CA 1
ATOM 671 C C . ASP A 1 94 ? 2.736 5.739 -32.942 1.00 93.19 94 ASP A C 1
ATOM 673 O O . ASP A 1 94 ? 1.739 6.335 -32.518 1.00 93.19 94 ASP A O 1
ATOM 677 N N . ILE A 1 95 ? 3.859 5.623 -32.235 1.00 90.56 95 ILE A N 1
ATOM 678 C CA . ILE A 1 95 ? 4.055 6.165 -30.890 1.00 90.56 95 ILE A CA 1
ATOM 679 C C . ILE A 1 95 ? 5.345 6.974 -30.847 1.00 90.56 95 ILE A C 1
ATOM 681 O O . ILE A 1 95 ? 6.423 6.483 -31.186 1.00 90.56 95 ILE A O 1
ATOM 685 N N . SER A 1 96 ? 5.239 8.193 -30.325 1.00 89.69 96 SER A N 1
ATOM 686 C CA . SER A 1 96 ? 6.383 9.072 -30.121 1.00 89.69 96 SER A CA 1
ATOM 687 C C . SER A 1 96 ? 7.211 8.650 -28.904 1.00 89.69 96 SER A C 1
ATOM 689 O O . SER A 1 96 ? 6.758 8.743 -27.761 1.00 89.69 96 SER A O 1
ATOM 691 N N . VAL A 1 97 ? 8.459 8.242 -29.133 1.00 87.50 97 VAL A N 1
ATOM 692 C CA . VAL A 1 97 ? 9.454 7.942 -28.095 1.00 87.50 97 VAL A CA 1
ATOM 693 C C . VAL A 1 97 ? 10.600 8.934 -28.208 1.00 87.50 97 VAL A C 1
ATOM 695 O O . VAL A 1 97 ? 11.294 8.983 -29.219 1.00 87.50 97 VAL A O 1
ATOM 698 N N . ALA A 1 98 ? 10.804 9.747 -27.167 1.00 82.31 98 ALA A N 1
ATOM 699 C CA . ALA A 1 98 ? 11.823 10.803 -27.160 1.00 82.31 98 ALA A CA 1
ATOM 700 C C . ALA A 1 98 ? 11.760 11.722 -28.407 1.00 82.31 98 ALA A C 1
ATOM 702 O O . ALA A 1 98 ? 12.787 12.154 -28.924 1.00 82.31 98 ALA A O 1
ATOM 703 N N . GLY A 1 99 ? 10.544 12.003 -28.896 1.00 84.69 99 GLY A N 1
ATOM 704 C CA . GLY A 1 99 ? 10.298 12.827 -30.085 1.00 84.69 99 GLY A CA 1
ATOM 705 C C . GLY A 1 99 ? 10.480 12.103 -31.422 1.00 84.69 99 GLY A C 1
ATOM 706 O O . GLY A 1 99 ? 10.494 12.763 -32.457 1.00 84.69 99 GLY A O 1
ATOM 707 N N . THR A 1 100 ? 10.634 10.777 -31.409 1.00 87.69 100 THR A N 1
ATOM 708 C CA . THR A 1 100 ? 10.769 9.947 -32.610 1.00 87.69 100 THR A CA 1
ATOM 709 C C . THR A 1 100 ? 9.568 9.022 -32.746 1.00 87.69 100 THR A C 1
ATOM 711 O O . THR A 1 100 ? 9.269 8.276 -31.818 1.00 87.69 100 THR A O 1
ATOM 714 N N . GLU A 1 101 ? 8.884 9.058 -33.887 1.00 91.19 101 GLU A N 1
ATOM 715 C CA . GLU A 1 101 ? 7.751 8.169 -34.154 1.00 91.19 101 GLU A CA 1
ATOM 716 C C . GLU A 1 101 ? 8.246 6.752 -34.448 1.00 91.19 101 GLU A C 1
ATOM 718 O O . GLU A 1 101 ? 9.030 6.532 -35.374 1.00 91.19 101 GLU A O 1
ATOM 723 N N . LEU A 1 102 ? 7.791 5.792 -33.647 1.00 92.00 102 LEU A N 1
ATOM 724 C CA 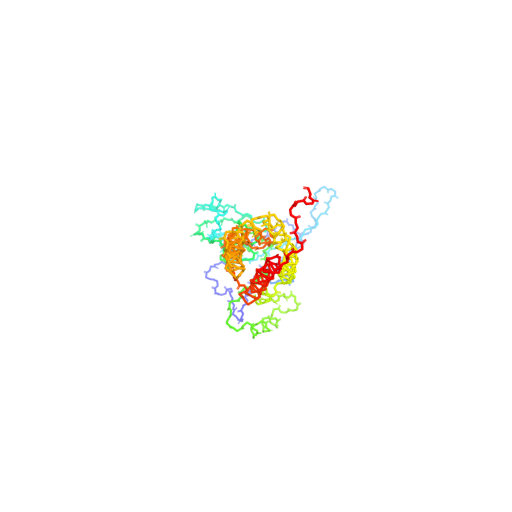. LEU A 1 102 ? 8.092 4.375 -33.803 1.00 92.00 102 LEU A CA 1
ATOM 725 C C . LEU A 1 102 ? 6.793 3.591 -33.967 1.00 92.00 102 LEU A C 1
ATOM 727 O O . LEU A 1 102 ? 5.840 3.786 -33.212 1.00 92.00 102 LEU A O 1
ATOM 731 N N . ARG A 1 103 ? 6.776 2.668 -34.930 1.00 94.25 103 ARG A N 1
ATOM 732 C CA . ARG A 1 103 ? 5.683 1.712 -35.103 1.00 94.25 103 ARG A CA 1
ATOM 733 C C . ARG A 1 103 ? 5.798 0.631 -34.029 1.00 94.25 103 ARG A C 1
ATOM 735 O O . ARG A 1 103 ? 6.832 -0.031 -33.943 1.00 94.25 103 ARG A O 1
ATOM 742 N N . MET A 1 104 ? 4.761 0.467 -33.212 1.00 95.06 104 MET A N 1
ATOM 743 C CA . MET A 1 104 ? 4.696 -0.596 -32.206 1.00 95.06 104 MET A CA 1
ATOM 744 C C . MET A 1 104 ? 3.372 -1.340 -32.286 1.00 95.06 104 MET A C 1
ATOM 746 O O . MET A 1 104 ? 2.331 -0.711 -32.474 1.00 95.06 104 MET A O 1
ATOM 750 N N . HIS A 1 105 ? 3.382 -2.647 -32.049 1.00 95.00 105 HIS A N 1
ATOM 751 C CA . HIS A 1 105 ? 2.171 -3.463 -31.963 1.00 95.00 105 HIS A CA 1
ATOM 752 C C . HIS A 1 105 ? 2.109 -4.233 -30.644 1.00 95.00 105 HIS A C 1
ATOM 754 O O . HIS A 1 105 ? 3.125 -4.652 -30.082 1.00 95.00 105 HIS A O 1
ATOM 760 N N . ALA A 1 106 ? 0.894 -4.424 -30.134 1.00 95.00 106 ALA A N 1
ATOM 761 C CA . ALA A 1 106 ? 0.687 -5.130 -28.880 1.00 95.00 106 ALA A CA 1
ATOM 762 C C . ALA A 1 106 ? 0.949 -6.634 -29.065 1.00 95.00 106 ALA A C 1
ATOM 764 O O . ALA A 1 106 ? 0.243 -7.326 -29.791 1.00 95.00 106 ALA A O 1
ATOM 765 N N . ALA A 1 107 ? 1.971 -7.149 -28.383 1.00 95.00 107 ALA A N 1
ATOM 766 C CA . ALA A 1 107 ? 2.276 -8.579 -28.314 1.00 95.00 107 ALA A CA 1
ATOM 767 C C . ALA A 1 107 ? 1.634 -9.247 -27.084 1.00 95.00 107 ALA A C 1
ATOM 769 O O . ALA A 1 107 ? 1.522 -10.471 -27.010 1.00 95.00 107 ALA A O 1
ATOM 770 N N . GLY A 1 108 ? 1.218 -8.450 -26.097 1.00 93.69 108 GLY A N 1
ATOM 771 C CA . GLY A 1 108 ? 0.584 -8.930 -24.875 1.00 93.69 108 GLY A CA 1
ATOM 772 C C . GLY A 1 108 ? 0.349 -7.821 -23.856 1.00 93.69 108 GLY A C 1
ATOM 773 O O . GLY A 1 108 ? 0.557 -6.638 -24.132 1.00 93.69 108 GLY A O 1
ATOM 774 N N . GLN A 1 109 ? -0.083 -8.213 -22.657 1.00 92.62 109 GLN A N 1
ATOM 775 C CA . GLN A 1 109 ? -0.332 -7.286 -21.555 1.00 92.62 109 GLN A CA 1
ATOM 776 C C . GLN A 1 109 ? 0.537 -7.604 -20.342 1.00 92.62 109 GLN A C 1
ATOM 778 O O . GLN A 1 109 ? 0.724 -8.767 -19.985 1.00 92.62 109 GLN A O 1
ATOM 783 N N . ILE A 1 110 ? 1.020 -6.551 -19.686 1.00 91.88 110 ILE A N 1
ATOM 784 C CA . ILE A 1 110 ? 1.725 -6.613 -18.404 1.00 91.88 110 ILE A CA 1
ATOM 785 C C . ILE A 1 110 ? 0.969 -5.744 -17.391 1.00 91.88 110 ILE A C 1
ATOM 787 O O . ILE A 1 110 ? 0.524 -4.654 -17.744 1.00 91.88 110 ILE A O 1
ATOM 791 N N . PRO A 1 111 ? 0.769 -6.178 -16.136 1.00 86.94 111 PRO A N 1
ATOM 792 C CA . PRO A 1 111 ? -0.027 -5.400 -15.186 1.00 86.94 111 PRO A CA 1
ATOM 793 C C . PRO A 1 111 ? 0.615 -4.050 -14.823 1.00 86.94 111 PRO A C 1
ATOM 795 O O . PRO A 1 111 ? -0.106 -3.079 -14.599 1.00 86.94 111 PRO A O 1
ATOM 798 N N . VAL A 1 112 ? 1.949 -3.978 -14.774 1.00 86.00 112 VAL A N 1
ATOM 799 C CA . VAL A 1 112 ? 2.716 -2.778 -14.411 1.00 86.00 112 VAL A CA 1
ATOM 800 C C . VAL A 1 112 ? 4.097 -2.804 -15.061 1.00 86.00 112 VAL A C 1
ATOM 802 O O . VAL A 1 112 ? 4.671 -3.878 -15.236 1.00 86.00 112 VAL A O 1
ATOM 805 N N . VAL A 1 113 ? 4.631 -1.628 -15.389 1.00 86.62 113 VAL A N 1
ATOM 806 C CA . VAL A 1 113 ? 6.032 -1.448 -15.787 1.00 86.62 113 VAL A CA 1
ATOM 807 C C . VAL A 1 113 ? 6.796 -0.888 -14.580 1.00 86.62 113 VAL A C 1
ATOM 809 O O . VAL A 1 113 ? 6.389 0.147 -14.053 1.00 86.62 113 VAL A O 1
ATOM 812 N N . PRO A 1 114 ? 7.849 -1.563 -14.084 1.00 76.25 114 PRO A N 1
ATOM 813 C CA . PRO A 1 114 ? 8.674 -1.034 -12.998 1.00 76.25 114 PRO A CA 1
ATOM 814 C C . PRO A 1 114 ? 9.253 0.343 -13.343 1.00 76.25 114 PRO A C 1
ATOM 816 O O . PRO A 1 114 ? 9.662 0.565 -14.479 1.00 76.25 114 PRO A O 1
ATOM 819 N N . GLY A 1 115 ? 9.268 1.260 -12.374 1.00 73.69 115 GLY A N 1
ATOM 820 C CA . GLY A 1 115 ? 9.752 2.635 -12.562 1.00 73.69 115 GLY A CA 1
ATOM 821 C C . GLY A 1 115 ? 8.762 3.585 -13.250 1.00 73.69 115 GLY A C 1
ATOM 822 O O . GLY A 1 115 ? 8.978 4.792 -13.236 1.00 73.69 115 GLY A O 1
ATOM 823 N N . GLU A 1 116 ? 7.654 3.078 -13.798 1.00 79.31 116 GLU A N 1
ATOM 824 C CA . GLU A 1 116 ? 6.614 3.912 -14.403 1.00 79.31 116 GLU A CA 1
ATOM 825 C C . GLU A 1 116 ? 5.555 4.295 -13.358 1.00 79.31 116 GLU A C 1
ATOM 827 O O . GLU A 1 116 ? 4.836 3.443 -12.828 1.00 79.31 116 GLU A O 1
ATOM 832 N N . GLU A 1 117 ? 5.439 5.593 -13.072 1.00 69.31 117 GLU A N 1
ATOM 833 C CA . GLU A 1 117 ? 4.435 6.128 -12.139 1.00 69.31 117 GLU A CA 1
ATOM 834 C C . GLU A 1 117 ? 3.024 6.125 -12.755 1.00 69.31 117 GLU A C 1
ATOM 836 O O . GLU A 1 117 ? 2.009 6.100 -12.053 1.00 69.31 117 GLU A O 1
ATOM 841 N N . SER A 1 118 ? 2.935 6.134 -14.088 1.00 73.75 118 SER A N 1
ATOM 842 C CA . SER A 1 118 ? 1.670 6.139 -14.808 1.00 73.75 118 SER A CA 1
ATOM 843 C C . SER A 1 118 ? 1.016 4.756 -14.883 1.00 73.75 118 SER A C 1
ATOM 845 O O . SER A 1 118 ? 1.649 3.711 -15.000 1.00 73.75 118 SER A O 1
ATOM 847 N N . THR A 1 119 ? -0.317 4.739 -14.965 1.00 76.06 119 THR A N 1
ATOM 848 C CA . THR A 1 119 ? -1.082 3.528 -15.340 1.00 76.06 119 THR A CA 1
ATOM 849 C C . THR A 1 119 ? -0.898 3.137 -16.811 1.00 76.06 119 THR A C 1
ATOM 851 O O . THR A 1 119 ? -1.398 2.101 -17.261 1.00 76.06 119 THR A O 1
ATOM 854 N N . ARG A 1 120 ? -0.201 3.981 -17.573 1.00 86.12 120 ARG A N 1
ATOM 855 C CA . ARG A 1 120 ? 0.042 3.887 -19.006 1.00 86.12 120 ARG A CA 1
ATOM 856 C C . ARG A 1 120 ? 1.531 3.666 -19.245 1.00 86.12 120 ARG A C 1
ATOM 858 O O . ARG A 1 120 ? 2.290 4.625 -19.225 1.00 86.12 120 ARG A O 1
ATOM 865 N N . GLY A 1 121 ? 1.910 2.414 -19.467 1.00 88.56 121 GLY A N 1
ATOM 866 C CA . GLY A 1 121 ? 3.291 2.006 -19.680 1.00 88.56 121 GLY A CA 1
ATOM 867 C C . GLY A 1 121 ? 3.398 0.959 -20.780 1.00 88.56 121 GLY A C 1
ATOM 868 O O . GLY A 1 121 ? 2.440 0.239 -21.082 1.00 88.56 121 GLY A O 1
ATOM 869 N N . VAL A 1 122 ? 4.585 0.891 -21.371 1.00 91.19 122 VAL A N 1
ATOM 870 C CA . VAL A 1 122 ? 4.934 -0.048 -22.433 1.00 91.19 122 VAL A CA 1
ATOM 871 C C . VAL A 1 122 ? 6.282 -0.666 -22.093 1.00 91.19 122 VAL A C 1
ATOM 873 O O . VAL A 1 122 ? 7.227 0.054 -21.778 1.00 91.19 122 VAL A O 1
ATOM 876 N N . LEU A 1 123 ? 6.371 -1.991 -22.154 1.00 92.81 123 LEU A N 1
ATOM 877 C CA . LEU A 1 123 ? 7.623 -2.723 -22.035 1.00 92.81 123 LEU A CA 1
ATOM 878 C C . LEU A 1 123 ? 8.019 -3.248 -23.415 1.00 92.81 123 LEU A C 1
ATOM 880 O O . LEU A 1 123 ? 7.241 -3.935 -24.078 1.00 92.81 123 LEU A O 1
ATOM 884 N N . VAL A 1 124 ? 9.237 -2.917 -23.827 1.00 93.06 124 VAL A N 1
ATOM 885 C CA . VAL A 1 124 ? 9.811 -3.272 -25.125 1.00 93.06 124 VAL A CA 1
ATOM 886 C C . VAL A 1 124 ? 11.194 -3.870 -24.921 1.00 93.06 124 VAL A C 1
ATOM 888 O O . VAL A 1 124 ? 11.896 -3.532 -23.966 1.00 93.06 124 VAL A O 1
ATOM 891 N N . ASP A 1 125 ? 11.583 -4.758 -25.827 1.00 92.50 125 ASP A N 1
ATOM 892 C CA . ASP A 1 125 ? 12.943 -5.273 -25.878 1.00 92.50 125 ASP A CA 1
ATOM 893 C C . ASP A 1 125 ? 13.943 -4.132 -26.140 1.00 92.50 125 ASP A C 1
ATOM 895 O O . ASP A 1 125 ? 13.835 -3.396 -27.126 1.00 92.50 125 ASP A O 1
ATOM 899 N N . LEU A 1 126 ? 14.910 -3.968 -25.234 1.00 90.44 126 LEU A N 1
ATOM 900 C CA . LEU A 1 126 ? 15.846 -2.846 -25.265 1.00 90.44 126 LEU A CA 1
ATOM 901 C C . LEU A 1 126 ? 16.743 -2.852 -26.519 1.00 90.44 126 LEU A C 1
ATOM 903 O O . LEU A 1 126 ? 16.819 -1.802 -27.161 1.00 90.44 126 LEU A O 1
ATOM 907 N N . PRO A 1 127 ? 17.390 -3.971 -26.915 1.00 88.81 127 PRO A N 1
ATOM 908 C CA . PRO A 1 127 ? 18.143 -4.036 -28.168 1.00 88.81 127 PRO A CA 1
ATOM 909 C C . PRO A 1 127 ? 17.313 -3.629 -29.390 1.00 88.81 127 PRO A C 1
ATOM 911 O O . PRO A 1 127 ? 17.777 -2.839 -30.214 1.00 88.81 127 PRO A O 1
ATOM 914 N N . SER A 1 128 ? 16.070 -4.109 -29.485 1.00 90.88 128 SER A N 1
ATOM 915 C CA . SER A 1 128 ? 15.163 -3.774 -30.589 1.00 90.88 128 SER A CA 1
ATOM 916 C C . SER A 1 128 ? 14.796 -2.288 -30.604 1.00 90.88 128 SER A C 1
ATOM 918 O O . SER A 1 128 ? 14.876 -1.639 -31.650 1.00 90.88 128 SER A O 1
ATOM 920 N N . LEU A 1 129 ? 14.471 -1.715 -29.438 1.00 91.12 129 LEU A N 1
ATOM 921 C CA . LEU A 1 129 ? 14.187 -0.285 -29.296 1.00 91.12 129 LEU A CA 1
ATOM 922 C C . LEU A 1 129 ? 15.406 0.573 -29.659 1.00 91.12 129 LEU A C 1
ATOM 924 O O . LEU A 1 129 ? 15.271 1.565 -30.374 1.00 91.12 129 LEU A O 1
ATOM 928 N N . GLN A 1 130 ? 16.597 0.204 -29.185 1.00 88.81 130 GLN A N 1
ATOM 929 C CA . GLN A 1 130 ? 17.832 0.922 -29.495 1.00 88.81 130 GLN A CA 1
ATOM 930 C C . GLN A 1 130 ? 18.147 0.865 -30.987 1.00 88.81 130 GLN A C 1
ATOM 932 O O . GLN A 1 130 ? 18.470 1.896 -31.568 1.00 88.81 130 GLN A O 1
ATOM 937 N N . ALA A 1 131 ? 18.003 -0.298 -31.625 1.00 86.75 131 ALA A N 1
ATOM 938 C CA . ALA A 1 131 ? 18.191 -0.433 -33.065 1.00 86.75 131 ALA A CA 1
ATOM 939 C C . ALA A 1 131 ? 17.197 0.436 -33.854 1.00 86.75 131 ALA A C 1
ATOM 941 O O . ALA A 1 131 ? 17.589 1.088 -34.822 1.00 86.75 131 ALA A O 1
ATOM 942 N N . ALA A 1 132 ? 15.933 0.494 -33.423 1.00 89.50 132 ALA A N 1
ATOM 943 C CA . ALA A 1 132 ? 14.930 1.363 -34.030 1.00 89.50 132 ALA A CA 1
ATOM 944 C C . ALA A 1 132 ? 15.288 2.849 -33.861 1.00 89.50 132 ALA A C 1
ATOM 946 O O . ALA A 1 132 ? 15.351 3.565 -34.857 1.00 89.50 132 ALA A O 1
ATOM 947 N N . LEU A 1 133 ? 15.602 3.298 -32.638 1.00 89.00 133 LEU A N 1
ATOM 948 C CA . LEU A 1 133 ? 15.982 4.686 -32.337 1.00 89.00 133 LEU A CA 1
ATOM 949 C C . LEU A 1 133 ? 17.268 5.119 -33.049 1.00 89.00 133 LEU A C 1
ATOM 951 O O . LEU A 1 133 ? 17.356 6.236 -33.546 1.00 89.00 133 LEU A O 1
ATOM 955 N N . LEU A 1 134 ? 18.279 4.251 -33.117 1.00 85.75 134 LEU A N 1
ATOM 956 C CA . LEU A 1 134 ? 19.546 4.571 -33.777 1.00 85.75 134 LEU A CA 1
ATOM 957 C C . LEU A 1 134 ? 19.386 4.776 -35.288 1.00 85.75 134 LEU A C 1
ATOM 959 O O . LEU A 1 134 ? 20.168 5.543 -35.854 1.00 85.75 134 LEU A O 1
ATOM 963 N N . ARG A 1 135 ? 18.395 4.120 -35.912 1.00 84.62 135 ARG A N 1
ATOM 964 C CA . ARG A 1 135 ? 18.041 4.287 -37.331 1.00 84.62 135 ARG A CA 1
ATOM 965 C C . ARG A 1 135 ? 17.123 5.481 -37.587 1.00 84.62 135 ARG A C 1
ATOM 967 O O . ARG A 1 135 ? 17.179 6.057 -38.667 1.00 84.62 135 ARG A O 1
ATOM 974 N N . SER A 1 136 ? 16.281 5.847 -36.623 1.00 84.00 136 SER A N 1
ATOM 975 C CA . SER A 1 136 ? 15.259 6.888 -36.798 1.00 84.00 136 SER A CA 1
ATOM 976 C C . SER A 1 136 ? 15.654 8.264 -36.259 1.00 84.00 136 SER A C 1
ATOM 978 O O . SER A 1 136 ? 15.068 9.264 -36.670 1.00 84.00 136 SER A O 1
ATOM 980 N N . THR A 1 137 ? 16.658 8.357 -35.379 1.00 80.00 137 THR A N 1
ATOM 981 C CA . THR A 1 137 ? 17.113 9.637 -34.823 1.00 80.00 137 THR A CA 1
ATOM 982 C C . THR A 1 137 ? 18.623 9.722 -34.591 1.00 80.00 137 THR A C 1
ATOM 984 O O . THR A 1 137 ? 19.304 8.785 -34.163 1.00 80.00 137 THR A O 1
ATOM 987 N N . VAL A 1 138 ? 19.164 10.924 -34.801 1.00 73.06 138 VAL A N 1
ATOM 988 C CA . VAL A 1 138 ? 20.549 11.265 -34.444 1.00 73.06 138 VAL A CA 1
ATOM 989 C C . VAL A 1 138 ? 20.760 11.299 -32.927 1.00 73.06 138 VAL A C 1
ATOM 991 O O . VAL A 1 138 ? 21.867 11.036 -32.466 1.00 73.06 138 VAL A O 1
ATOM 994 N N . ASN A 1 139 ? 19.704 11.513 -32.138 1.00 71.81 139 ASN A N 1
ATOM 995 C CA . ASN A 1 139 ? 19.762 11.614 -30.678 1.00 71.81 139 ASN A CA 1
ATOM 996 C C . ASN A 1 139 ? 18.997 10.461 -30.017 1.00 71.81 139 ASN A C 1
ATOM 998 O O . ASN A 1 139 ? 17.948 10.661 -29.406 1.00 71.81 139 ASN A O 1
ATOM 1002 N N . ALA A 1 140 ? 19.526 9.241 -30.134 1.00 76.19 140 ALA A N 1
ATOM 1003 C CA . ALA A 1 140 ? 18.991 8.098 -29.403 1.00 76.19 140 ALA A CA 1
ATOM 1004 C C . ALA A 1 140 ? 19.242 8.279 -27.896 1.00 76.19 140 ALA A C 1
ATOM 1006 O O . ALA A 1 140 ? 20.358 8.591 -27.470 1.00 76.19 140 ALA A O 1
ATOM 1007 N N . ARG A 1 141 ? 18.199 8.100 -27.080 1.00 77.62 141 ARG A N 1
ATOM 1008 C CA . ARG A 1 141 ? 18.313 8.215 -25.623 1.00 77.62 141 ARG A CA 1
ATOM 1009 C C . ARG A 1 141 ? 19.126 7.039 -25.075 1.00 77.62 141 ARG A C 1
ATOM 1011 O O . ARG A 1 141 ? 18.887 5.894 -25.448 1.00 77.62 141 ARG A O 1
ATOM 1018 N N . ALA A 1 142 ? 20.077 7.328 -24.191 1.00 77.56 142 ALA A N 1
ATOM 1019 C CA . ALA A 1 142 ? 20.833 6.297 -23.489 1.00 77.56 142 ALA A CA 1
ATOM 1020 C C . ALA A 1 142 ? 19.963 5.582 -22.441 1.00 77.56 142 ALA A C 1
ATOM 1022 O O . ALA A 1 142 ? 18.961 6.130 -21.973 1.00 77.56 142 ALA A O 1
ATOM 1023 N N . VAL A 1 143 ? 20.381 4.374 -22.059 1.00 81.31 143 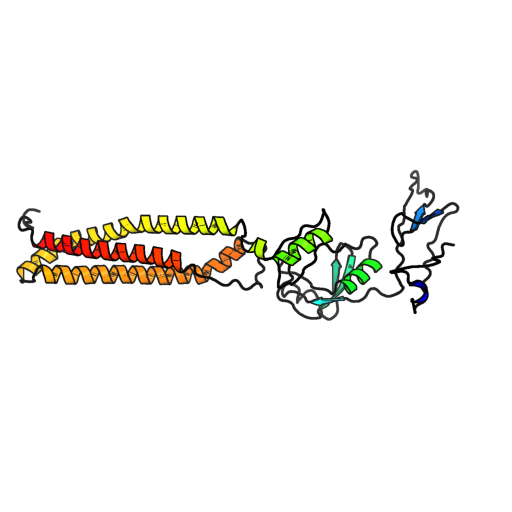VAL A N 1
ATOM 1024 C CA . VAL A 1 143 ? 19.813 3.646 -20.916 1.00 81.31 143 VAL A CA 1
ATOM 1025 C C . VAL A 1 143 ? 20.024 4.484 -19.659 1.00 81.31 143 VAL A C 1
ATOM 1027 O O . VAL A 1 143 ? 21.153 4.875 -19.368 1.00 81.31 143 VAL A O 1
ATOM 1030 N N . SER A 1 144 ? 18.943 4.781 -18.941 1.00 82.31 144 SER A N 1
ATOM 1031 C CA . SER A 1 144 ? 18.993 5.572 -17.708 1.00 82.31 144 SER A CA 1
ATOM 1032 C C . SER A 1 144 ? 19.102 4.717 -16.451 1.00 82.31 144 SER A C 1
ATOM 1034 O O . SER A 1 144 ? 19.654 5.182 -15.462 1.00 82.31 144 SER A O 1
ATOM 1036 N N . GLU A 1 145 ? 18.593 3.485 -16.484 1.00 86.75 145 GLU A N 1
ATOM 1037 C CA . GLU A 1 145 ? 18.476 2.622 -15.309 1.00 86.75 145 GLU A CA 1
ATOM 1038 C C . GLU A 1 145 ? 18.763 1.164 -15.660 1.00 86.75 145 GLU A C 1
ATOM 1040 O O . GLU A 1 145 ? 18.429 0.689 -16.748 1.00 86.75 145 GLU A O 1
ATOM 1045 N N . VAL A 1 146 ? 19.366 0.446 -14.712 1.00 87.69 146 VAL A N 1
ATOM 1046 C CA . VAL A 1 146 ? 19.652 -0.985 -14.816 1.00 87.69 146 VAL A CA 1
ATOM 1047 C C . VAL A 1 146 ? 19.113 -1.668 -13.573 1.00 87.69 146 VAL A C 1
ATOM 1049 O O . VAL A 1 146 ? 19.449 -1.298 -12.452 1.00 87.69 146 VAL A O 1
ATOM 1052 N N . TRP A 1 147 ? 18.285 -2.682 -13.789 1.00 87.69 147 TRP A N 1
ATOM 1053 C CA . TRP A 1 147 ? 17.632 -3.435 -12.730 1.00 87.69 147 TRP A CA 1
ATOM 1054 C C . TRP A 1 147 ? 18.299 -4.803 -12.616 1.00 87.69 147 TRP A C 1
ATOM 1056 O O . TRP A 1 147 ? 18.437 -5.512 -13.614 1.00 87.69 147 TRP A O 1
ATOM 1066 N N . LEU A 1 148 ? 18.710 -5.179 -11.404 1.00 87.25 148 LEU A N 1
ATOM 1067 C CA . LEU A 1 148 ? 19.392 -6.443 -11.142 1.00 87.25 148 LEU A CA 1
ATOM 1068 C C . LEU A 1 148 ? 18.672 -7.215 -10.037 1.00 87.25 148 LEU A C 1
ATOM 1070 O O . LEU A 1 148 ? 18.522 -6.729 -8.919 1.00 87.25 148 LEU A O 1
ATOM 1074 N N . ALA A 1 149 ? 18.258 -8.442 -10.345 1.00 87.31 149 ALA A N 1
ATOM 1075 C CA . ALA A 1 149 ? 17.750 -9.373 -9.347 1.00 87.31 149 ALA A CA 1
ATOM 1076 C C . ALA A 1 149 ? 18.917 -10.177 -8.756 1.00 87.31 149 ALA A C 1
ATOM 1078 O O . ALA A 1 149 ? 19.648 -10.843 -9.489 1.00 87.31 149 ALA A O 1
ATOM 1079 N N . THR A 1 150 ? 19.083 -10.132 -7.435 1.00 86.94 150 THR A N 1
ATOM 1080 C CA . THR A 1 150 ? 20.135 -10.856 -6.708 1.00 86.94 150 THR A CA 1
ATOM 1081 C C . THR A 1 150 ? 19.596 -11.433 -5.400 1.00 86.94 150 THR A C 1
ATOM 1083 O O . THR A 1 150 ? 18.662 -10.889 -4.817 1.00 86.94 150 THR A O 1
ATOM 1086 N N . GLY A 1 151 ? 20.180 -12.547 -4.947 1.00 85.06 151 GLY A N 1
ATOM 1087 C CA . GLY A 1 151 ? 19.919 -13.124 -3.624 1.00 85.06 151 GLY A CA 1
ATOM 1088 C C . GLY A 1 151 ? 20.872 -12.635 -2.524 1.00 85.06 151 GLY A C 1
ATOM 1089 O O . GLY A 1 151 ? 20.590 -12.863 -1.353 1.00 85.06 151 GLY A O 1
ATOM 1090 N N . ASP A 1 152 ? 21.980 -11.977 -2.886 1.00 85.88 152 ASP A N 1
ATOM 1091 C CA . ASP A 1 152 ? 22.951 -11.374 -1.960 1.00 85.88 152 ASP A CA 1
ATOM 1092 C C . ASP A 1 152 ? 23.043 -9.871 -2.232 1.00 85.88 152 ASP A C 1
ATOM 1094 O O . ASP A 1 152 ? 23.890 -9.378 -2.980 1.00 85.88 152 ASP A O 1
ATOM 1098 N N . GLN A 1 153 ? 22.076 -9.146 -1.687 1.00 83.62 153 GLN A N 1
ATOM 1099 C CA . GLN A 1 153 ? 21.888 -7.734 -1.972 1.00 83.62 153 GLN A CA 1
ATOM 1100 C C . GLN A 1 153 ? 23.007 -6.842 -1.400 1.00 83.62 153 GLN A C 1
ATOM 1102 O O . GLN A 1 153 ? 23.511 -6.008 -2.159 1.00 83.62 153 GLN A O 1
ATOM 1107 N N . PRO A 1 154 ? 23.487 -7.021 -0.150 1.00 81.88 154 PRO A N 1
ATOM 1108 C CA . PRO A 1 154 ? 24.583 -6.209 0.379 1.00 81.88 154 PRO A CA 1
ATOM 1109 C C . PRO A 1 154 ? 25.892 -6.384 -0.403 1.00 81.88 154 PRO A C 1
ATOM 1111 O O . PRO A 1 154 ? 26.567 -5.394 -0.691 1.00 81.88 154 PRO A O 1
ATOM 1114 N N . GLY A 1 155 ? 26.235 -7.624 -0.780 1.00 82.31 155 GLY A N 1
ATOM 1115 C CA . GLY A 1 155 ? 27.446 -7.915 -1.551 1.00 82.31 155 GLY A CA 1
ATOM 1116 C C . GLY A 1 155 ? 27.414 -7.288 -2.945 1.00 82.31 155 GLY A C 1
ATOM 1117 O O . GLY A 1 155 ? 28.355 -6.605 -3.350 1.00 82.31 155 GLY A O 1
ATOM 1118 N N . VAL A 1 156 ? 26.289 -7.445 -3.647 1.00 88.81 156 VAL A N 1
ATOM 1119 C CA . VAL A 1 156 ? 26.126 -6.951 -5.021 1.00 88.81 156 VAL A CA 1
ATOM 1120 C C . VAL A 1 156 ? 25.989 -5.430 -5.093 1.00 88.81 156 VAL A C 1
ATOM 1122 O O . VAL A 1 156 ? 26.495 -4.829 -6.035 1.00 88.81 156 VAL A O 1
ATOM 1125 N N . THR A 1 157 ? 25.365 -4.780 -4.106 1.00 87.69 157 THR A N 1
ATOM 1126 C CA . THR A 1 157 ? 25.186 -3.314 -4.110 1.00 87.69 157 THR A CA 1
ATOM 1127 C C . THR A 1 157 ? 26.534 -2.587 -4.088 1.00 87.69 157 THR A C 1
ATOM 1129 O O . THR A 1 157 ? 26.750 -1.651 -4.857 1.00 87.69 157 THR A O 1
ATOM 1132 N N . ALA A 1 158 ? 27.476 -3.045 -3.256 1.00 84.88 158 ALA A N 1
ATOM 1133 C CA . ALA A 1 158 ? 28.809 -2.450 -3.171 1.00 84.88 158 ALA A CA 1
ATOM 1134 C C . ALA A 1 158 ? 29.616 -2.639 -4.468 1.00 84.88 158 ALA A C 1
ATOM 1136 O O . ALA A 1 158 ? 30.288 -1.714 -4.928 1.00 84.88 158 ALA A O 1
ATOM 1137 N N . GLU A 1 159 ? 29.532 -3.824 -5.075 1.00 88.44 159 GLU A N 1
ATOM 1138 C CA . GLU A 1 159 ? 30.209 -4.124 -6.338 1.00 88.44 159 GLU A CA 1
ATOM 1139 C C . GLU A 1 159 ? 29.602 -3.340 -7.512 1.00 88.44 159 GLU A C 1
ATOM 1141 O O . GLU A 1 159 ? 30.331 -2.740 -8.305 1.00 88.44 159 GLU A O 1
ATOM 1146 N N . ALA A 1 160 ? 28.271 -3.254 -7.575 1.00 89.38 160 ALA A N 1
ATOM 1147 C CA . ALA A 1 160 ? 27.562 -2.449 -8.563 1.00 89.38 160 ALA A CA 1
ATOM 1148 C C . ALA A 1 160 ? 27.927 -0.961 -8.448 1.00 89.38 160 ALA A C 1
ATOM 1150 O O . ALA A 1 160 ? 28.195 -0.322 -9.465 1.00 89.38 160 ALA A O 1
ATOM 1151 N N . ALA A 1 161 ? 28.020 -0.419 -7.228 1.00 87.44 161 ALA A N 1
ATOM 1152 C CA . ALA A 1 161 ? 28.450 0.962 -6.995 1.00 87.44 161 ALA A CA 1
ATOM 1153 C C . ALA A 1 161 ? 29.893 1.215 -7.459 1.00 87.44 161 ALA A C 1
ATOM 1155 O O . ALA A 1 161 ? 30.187 2.269 -8.026 1.00 87.44 161 ALA A O 1
ATOM 1156 N N . ALA A 1 162 ? 30.791 0.243 -7.275 1.00 86.88 162 ALA A N 1
ATOM 1157 C CA . ALA A 1 162 ? 32.160 0.338 -7.773 1.00 86.88 162 ALA A CA 1
ATOM 1158 C C . ALA A 1 162 ? 32.225 0.321 -9.313 1.00 86.88 162 ALA A C 1
ATOM 1160 O O . ALA A 1 162 ? 33.027 1.051 -9.898 1.00 86.88 162 ALA A O 1
ATOM 1161 N N . LEU A 1 163 ? 31.375 -0.480 -9.967 1.00 89.75 163 LEU A N 1
ATOM 1162 C CA . LEU A 1 163 ? 31.345 -0.628 -11.425 1.00 89.75 163 LEU A CA 1
ATOM 1163 C C . LEU A 1 163 ? 30.648 0.541 -12.141 1.00 89.75 163 LEU A C 1
ATOM 1165 O O . LEU A 1 163 ? 31.109 0.981 -13.193 1.00 89.75 163 LEU A O 1
ATOM 1169 N N . ALA A 1 164 ? 29.544 1.047 -11.589 1.00 86.19 164 ALA A N 1
ATOM 1170 C CA . ALA A 1 164 ? 28.700 2.053 -12.236 1.00 86.19 164 ALA A CA 1
ATOM 1171 C C . ALA A 1 164 ? 29.337 3.461 -12.266 1.00 86.19 164 ALA A C 1
ATOM 1173 O O . ALA A 1 164 ? 28.933 4.330 -13.045 1.00 86.19 164 ALA A O 1
ATOM 1174 N N . GLY A 1 165 ? 30.387 3.672 -11.467 1.00 82.94 165 GLY A N 1
ATOM 1175 C CA . GLY A 1 165 ? 31.161 4.907 -11.429 1.00 82.94 165 GLY A CA 1
ATOM 1176 C C . GLY A 1 165 ? 30.491 6.033 -10.624 1.00 82.94 165 GLY A C 1
ATOM 1177 O O . GLY A 1 165 ? 29.374 5.900 -10.136 1.00 82.94 165 GLY A O 1
ATOM 1178 N N . PRO A 1 166 ? 31.154 7.196 -10.488 1.00 82.06 166 PRO A N 1
ATOM 1179 C CA . PRO A 1 166 ? 30.777 8.232 -9.517 1.00 82.06 166 PRO A CA 1
ATOM 1180 C C . PRO A 1 166 ? 29.505 9.023 -9.865 1.00 82.06 166 PRO A C 1
ATOM 1182 O O . PRO A 1 166 ? 29.125 9.917 -9.116 1.00 82.06 166 PRO A O 1
ATOM 1185 N N . ARG A 1 167 ? 28.889 8.769 -11.025 1.00 83.06 167 ARG A N 1
ATOM 1186 C CA . ARG A 1 167 ? 27.667 9.455 -11.484 1.00 83.06 167 ARG A CA 1
ATOM 1187 C C . ARG A 1 167 ? 26.419 8.579 -11.410 1.00 83.06 167 ARG A C 1
ATOM 1189 O O . ARG A 1 167 ? 25.341 9.080 -11.706 1.00 83.06 167 ARG A O 1
ATOM 1196 N N . ALA A 1 168 ? 26.570 7.303 -11.075 1.00 86.00 168 ALA A N 1
ATOM 1197 C CA . ALA A 1 168 ? 25.452 6.392 -10.928 1.00 86.00 168 ALA A CA 1
ATOM 1198 C C . ALA A 1 168 ? 24.960 6.398 -9.481 1.00 86.00 168 ALA A C 1
ATOM 1200 O O . ALA A 1 168 ? 25.755 6.390 -8.541 1.00 86.00 168 ALA A O 1
ATOM 1201 N N . GLU A 1 169 ? 23.644 6.394 -9.319 1.00 87.31 169 GLU A N 1
ATOM 1202 C CA . GLU A 1 169 ? 23.002 6.110 -8.046 1.00 87.31 169 GLU A CA 1
ATOM 1203 C C . GLU A 1 169 ? 22.700 4.614 -7.999 1.00 87.31 169 GLU A C 1
ATOM 1205 O O . GLU A 1 169 ? 22.095 4.068 -8.922 1.00 87.31 169 GLU A O 1
ATOM 1210 N N . VAL A 1 170 ? 23.170 3.943 -6.950 1.00 87.56 170 VAL A N 1
ATOM 1211 C CA . VAL A 1 170 ? 22.886 2.527 -6.717 1.00 87.56 170 VAL A CA 1
ATOM 1212 C C . VAL A 1 170 ? 22.033 2.445 -5.469 1.00 87.56 170 VAL A C 1
ATOM 1214 O O . VAL A 1 170 ? 22.490 2.800 -4.384 1.00 87.56 170 VAL A O 1
ATOM 1217 N N . SER A 1 171 ? 20.799 1.993 -5.647 1.00 84.38 171 SER A N 1
ATOM 1218 C CA . SER A 1 171 ? 19.843 1.768 -4.573 1.00 84.38 171 SER A CA 1
ATOM 1219 C C . SER A 1 171 ? 19.474 0.293 -4.505 1.00 84.38 171 SER A C 1
ATOM 1221 O O . SER A 1 171 ? 19.381 -0.410 -5.516 1.00 84.38 171 SER A O 1
ATOM 1223 N N . ALA A 1 172 ? 19.292 -0.186 -3.283 1.00 83.38 172 ALA A N 1
ATOM 1224 C CA . ALA A 1 172 ? 18.882 -1.541 -2.993 1.00 83.38 172 ALA A CA 1
ATOM 1225 C C . ALA A 1 172 ? 17.377 -1.546 -2.667 1.00 83.38 172 ALA A C 1
ATOM 1227 O O . ALA A 1 172 ? 16.868 -0.642 -2.014 1.00 83.38 172 ALA A O 1
ATOM 1228 N N . ALA A 1 173 ? 16.649 -2.599 -3.044 1.00 74.88 173 ALA A N 1
ATOM 1229 C CA . ALA A 1 173 ? 15.247 -2.791 -2.650 1.00 74.88 173 ALA A CA 1
ATOM 1230 C C . ALA A 1 173 ? 15.000 -2.687 -1.122 1.00 74.88 173 ALA A C 1
ATOM 1232 O O . ALA A 1 173 ? 13.915 -2.303 -0.697 1.00 74.88 173 ALA A O 1
ATOM 1233 N N . GLU A 1 174 ? 16.001 -3.011 -0.298 1.00 69.50 174 GLU A N 1
ATOM 1234 C CA . GLU A 1 174 ? 15.941 -2.931 1.166 1.00 69.50 174 GLU A CA 1
ATOM 1235 C C . GLU A 1 174 ? 16.002 -1.482 1.660 1.00 69.50 174 GLU A C 1
ATOM 1237 O O . GLU A 1 174 ? 15.384 -1.169 2.674 1.00 69.50 174 GLU A O 1
ATOM 1242 N N . ASP A 1 175 ? 16.633 -0.574 0.909 1.00 64.75 175 ASP A N 1
ATOM 1243 C CA . ASP A 1 175 ? 16.663 0.856 1.240 1.00 64.75 175 ASP A CA 1
ATOM 1244 C C . ASP A 1 175 ? 15.250 1.462 1.201 1.00 64.75 175 ASP A C 1
ATOM 1246 O O . ASP A 1 175 ? 14.941 2.406 1.926 1.00 64.75 175 ASP A O 1
ATOM 1250 N N . PHE A 1 176 ? 14.355 0.871 0.402 1.00 61.38 176 PHE A N 1
ATOM 1251 C CA . PHE A 1 176 ? 12.938 1.236 0.346 1.00 61.38 176 PHE A CA 1
ATOM 1252 C C . PHE A 1 176 ? 12.086 0.538 1.419 1.00 61.38 176 PHE A C 1
ATOM 1254 O O . PHE A 1 176 ? 10.942 0.937 1.644 1.00 61.38 176 PHE A O 1
ATOM 1261 N N . ALA A 1 177 ? 12.606 -0.493 2.097 1.00 56.66 177 ALA A N 1
ATOM 1262 C CA . ALA A 1 177 ? 11.911 -1.131 3.217 1.00 56.66 177 ALA A CA 1
ATOM 1263 C C . ALA A 1 177 ? 11.908 -0.230 4.467 1.00 56.66 177 ALA A C 1
ATOM 1265 O O . ALA A 1 177 ? 10.933 -0.234 5.223 1.00 56.66 177 ALA A O 1
ATOM 1266 N N . ASP A 1 178 ? 12.948 0.593 4.628 1.00 54.78 178 ASP A N 1
ATOM 1267 C CA . ASP A 1 178 ? 13.044 1.671 5.617 1.00 54.78 178 ASP A CA 1
ATOM 1268 C C . ASP A 1 178 ? 12.676 3.032 4.994 1.00 54.78 178 ASP A C 1
ATOM 1270 O O . ASP A 1 178 ? 13.366 4.035 5.175 1.00 54.78 178 ASP A O 1
ATOM 1274 N N . ASP A 1 179 ? 11.560 3.076 4.254 1.00 62.50 179 ASP A N 1
ATOM 1275 C CA . ASP A 1 179 ? 11.074 4.302 3.616 1.00 62.50 179 ASP A CA 1
ATOM 1276 C C . ASP A 1 179 ? 10.954 5.453 4.650 1.00 62.50 179 ASP A C 1
ATOM 1278 O O . ASP A 1 179 ? 10.149 5.355 5.596 1.00 62.50 179 ASP A O 1
ATOM 1282 N N . PRO A 1 180 ? 11.710 6.560 4.475 1.00 60.19 180 PRO A N 1
ATOM 1283 C CA . PRO A 1 180 ? 11.739 7.687 5.405 1.00 60.19 180 PRO A CA 1
ATOM 1284 C C . PRO A 1 180 ? 10.385 8.394 5.543 1.00 60.19 180 PRO A C 1
ATOM 1286 O O . PRO A 1 180 ? 10.188 9.146 6.501 1.00 60.19 180 PRO A O 1
ATOM 1289 N N . VAL A 1 181 ? 9.440 8.154 4.628 1.00 65.12 181 VAL A N 1
ATOM 1290 C CA . VAL A 1 181 ? 8.072 8.687 4.696 1.00 65.12 181 VAL A CA 1
ATOM 1291 C C . VAL A 1 181 ? 7.166 7.792 5.549 1.00 65.12 181 VAL A C 1
ATOM 1293 O O . VAL A 1 181 ? 6.374 8.287 6.360 1.00 65.12 181 VAL A O 1
ATOM 1296 N N . SER A 1 182 ? 7.301 6.469 5.430 1.00 71.12 182 SER A N 1
ATOM 1297 C CA . SER A 1 182 ? 6.449 5.508 6.139 1.00 71.12 182 SER A CA 1
ATOM 1298 C C . SER A 1 182 ? 6.743 5.412 7.646 1.00 71.12 182 SER A C 1
ATOM 1300 O O . SER A 1 182 ? 5.817 5.265 8.458 1.00 71.12 182 SER A O 1
ATOM 1302 N N . ALA A 1 183 ? 8.011 5.530 8.058 1.00 76.31 183 ALA A N 1
ATOM 1303 C CA . ALA A 1 183 ? 8.407 5.365 9.458 1.00 76.31 183 ALA A CA 1
ATOM 1304 C C . ALA A 1 183 ? 7.821 6.449 10.398 1.00 76.31 183 ALA A C 1
ATOM 1306 O O . ALA A 1 183 ? 7.228 6.086 11.425 1.00 76.31 183 ALA A O 1
ATOM 1307 N N . PRO A 1 184 ? 7.871 7.757 10.069 1.00 81.25 184 PRO A N 1
ATOM 1308 C CA . PRO A 1 184 ? 7.210 8.796 10.859 1.00 81.25 184 PRO A CA 1
ATOM 1309 C C . PRO A 1 184 ? 5.687 8.641 10.895 1.00 81.25 184 PRO A C 1
ATOM 1311 O O . PRO A 1 184 ? 5.078 8.820 11.953 1.00 81.25 184 PRO A O 1
ATOM 1314 N N . ALA A 1 185 ? 5.063 8.256 9.775 1.00 83.25 185 ALA A N 1
ATOM 1315 C CA . ALA A 1 185 ? 3.617 8.046 9.711 1.00 83.25 185 ALA A CA 1
ATOM 1316 C C . ALA A 1 185 ? 3.166 6.967 10.709 1.00 83.25 185 ALA A C 1
ATOM 1318 O O . ALA A 1 185 ? 2.214 7.171 11.469 1.00 83.25 185 ALA A O 1
ATOM 1319 N N . ARG A 1 186 ? 3.905 5.851 10.796 1.00 84.38 186 ARG A N 1
ATOM 1320 C CA . ARG A 1 186 ? 3.656 4.795 11.794 1.00 84.38 186 ARG A CA 1
ATOM 1321 C C . ARG A 1 186 ? 3.720 5.330 13.225 1.00 84.38 186 ARG A C 1
ATOM 1323 O O . ARG A 1 186 ? 2.859 4.989 14.035 1.00 84.38 186 ARG A O 1
ATOM 1330 N N . ALA A 1 187 ? 4.710 6.165 13.541 1.00 87.06 187 ALA A N 1
ATOM 1331 C CA . ALA A 1 187 ? 4.840 6.759 14.871 1.00 87.06 187 ALA A CA 1
ATOM 1332 C C . ALA A 1 187 ? 3.646 7.669 15.211 1.00 87.06 187 ALA A C 1
ATOM 1334 O O . ALA A 1 187 ? 3.084 7.566 16.303 1.00 87.06 187 ALA A O 1
ATOM 1335 N N . VAL A 1 188 ? 3.204 8.502 14.263 1.00 90.44 188 VAL A N 1
ATOM 1336 C CA . VAL A 1 188 ? 2.041 9.389 14.437 1.00 90.44 188 VAL A CA 1
ATOM 1337 C C . VAL A 1 188 ? 0.760 8.593 14.693 1.00 90.44 188 VAL A C 1
ATOM 1339 O O . VAL A 1 188 ? 0.009 8.938 15.606 1.00 90.44 188 VAL A O 1
ATOM 1342 N N . TYR A 1 189 ? 0.524 7.497 13.966 1.00 89.31 189 TYR A N 1
ATOM 1343 C CA . TYR A 1 189 ? -0.647 6.647 14.207 1.00 89.31 189 TYR A CA 1
ATOM 1344 C C . TYR A 1 189 ? -0.634 5.992 15.595 1.00 89.31 189 TYR A C 1
ATOM 1346 O O . TYR A 1 189 ? -1.685 5.895 16.232 1.00 89.31 189 TYR A O 1
ATOM 1354 N N . TRP A 1 190 ? 0.536 5.609 16.115 1.00 91.69 190 TRP A N 1
ATOM 1355 C CA . TRP A 1 190 ? 0.644 5.111 17.492 1.00 91.69 190 TRP A CA 1
ATOM 1356 C C . TRP A 1 190 ? 0.363 6.191 18.532 1.00 91.69 190 TRP A C 1
ATOM 1358 O O . TRP A 1 190 ? -0.353 5.934 19.500 1.00 91.69 190 TRP A O 1
ATOM 1368 N N . ILE A 1 191 ? 0.864 7.408 18.319 1.00 94.06 191 ILE A N 1
ATOM 1369 C CA . ILE A 1 191 ? 0.554 8.551 19.185 1.00 94.06 191 ILE A CA 1
ATOM 1370 C C . ILE A 1 191 ? -0.956 8.823 19.170 1.00 94.06 191 ILE A C 1
ATOM 1372 O O . ILE A 1 191 ? -1.565 8.961 20.230 1.00 94.06 191 ILE A O 1
ATOM 1376 N N . ALA A 1 192 ? -1.580 8.825 17.989 1.00 93.06 192 ALA A N 1
ATOM 1377 C CA . ALA A 1 192 ? -3.022 8.999 17.846 1.00 93.06 192 ALA A CA 1
ATOM 1378 C C . ALA A 1 192 ? -3.812 7.902 18.582 1.00 93.06 192 ALA A C 1
ATOM 1380 O O . ALA A 1 192 ? -4.770 8.215 19.290 1.00 93.06 192 ALA A O 1
ATOM 1381 N N . ALA A 1 193 ? -3.384 6.639 18.488 1.00 92.00 193 ALA A N 1
ATOM 1382 C CA . ALA A 1 193 ? -4.002 5.525 19.207 1.00 92.00 193 ALA A CA 1
ATOM 1383 C C . ALA A 1 193 ? -3.901 5.684 20.735 1.00 92.00 193 ALA A C 1
ATOM 1385 O O . ALA A 1 193 ? -4.883 5.459 21.446 1.00 92.00 193 ALA A O 1
ATOM 1386 N N . VAL A 1 194 ? -2.748 6.123 21.251 1.00 93.88 194 VAL A N 1
ATOM 1387 C CA . VAL A 1 194 ? -2.565 6.410 22.685 1.00 93.88 194 VAL A CA 1
ATOM 1388 C C . VAL A 1 194 ? -3.447 7.579 23.128 1.00 93.88 194 VAL A C 1
ATOM 1390 O O . VAL A 1 194 ? -4.112 7.485 24.158 1.00 93.88 194 VAL A O 1
ATOM 1393 N N . CYS A 1 195 ? -3.525 8.658 22.348 1.00 94.94 195 CYS A N 1
ATOM 1394 C CA . CYS A 1 195 ? -4.418 9.779 22.643 1.00 94.94 195 CYS A CA 1
ATOM 1395 C C . CYS A 1 195 ? -5.894 9.354 22.645 1.00 94.94 195 CYS A C 1
ATOM 1397 O O . CYS A 1 195 ? -6.637 9.728 23.552 1.00 94.94 195 CYS A O 1
ATOM 1399 N N . ALA A 1 196 ? -6.315 8.534 21.678 1.00 93.44 196 ALA A 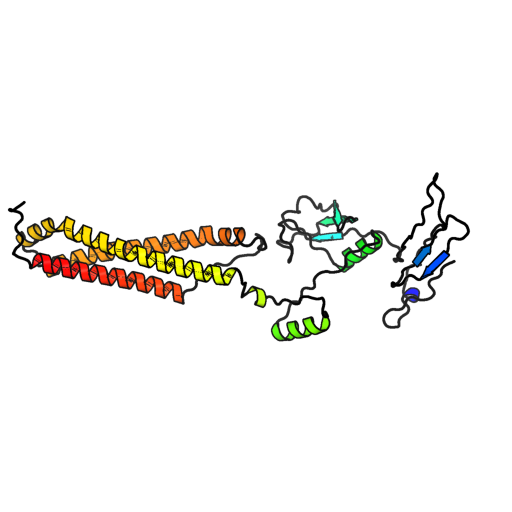N 1
ATOM 1400 C CA . ALA A 1 196 ? -7.665 7.979 21.634 1.00 93.44 196 ALA A CA 1
ATOM 1401 C C . ALA A 1 196 ? -7.966 7.121 22.875 1.00 93.44 196 ALA A C 1
ATOM 1403 O O . ALA A 1 196 ? -9.037 7.255 23.468 1.00 93.44 196 ALA A O 1
ATOM 1404 N N . LEU A 1 197 ? -7.003 6.306 23.322 1.00 91.94 197 LEU A N 1
ATOM 1405 C CA . LEU A 1 197 ? -7.114 5.552 24.571 1.00 91.94 197 LEU A CA 1
ATOM 1406 C C . LEU A 1 197 ? -7.295 6.485 25.774 1.00 91.94 197 LEU A C 1
ATOM 1408 O O . LEU A 1 197 ? -8.226 6.297 26.554 1.00 91.94 197 LEU A O 1
ATOM 1412 N N . LEU A 1 198 ? -6.448 7.510 25.907 1.00 93.50 198 LEU A N 1
ATOM 1413 C CA . LEU A 1 198 ? -6.522 8.480 27.004 1.00 93.50 198 LEU A CA 1
ATOM 1414 C C . LEU A 1 198 ? -7.864 9.224 27.037 1.00 93.50 198 LEU A C 1
ATOM 1416 O O . LEU A 1 198 ? -8.386 9.474 28.122 1.00 93.50 198 LEU A O 1
ATOM 1420 N N . LEU A 1 199 ? -8.444 9.531 25.873 1.00 92.69 199 LEU A N 1
ATOM 1421 C CA . LEU A 1 199 ? -9.775 10.139 25.757 1.00 92.69 199 LEU A CA 1
ATOM 1422 C C . LEU A 1 199 ? -10.910 9.162 26.098 1.00 92.69 199 LEU A C 1
ATOM 1424 O O . LEU A 1 199 ? -11.933 9.576 26.645 1.00 92.69 199 LEU A O 1
ATOM 1428 N N . ALA A 1 200 ? -10.739 7.868 25.824 1.00 89.62 200 ALA A N 1
ATOM 1429 C CA . ALA A 1 200 ? -11.735 6.851 26.146 1.00 89.62 200 ALA A CA 1
ATOM 1430 C C . ALA A 1 200 ? -11.854 6.596 27.661 1.00 89.62 200 ALA A C 1
ATOM 1432 O O . ALA A 1 200 ? -12.957 6.357 28.157 1.00 89.62 200 ALA A O 1
ATOM 1433 N N . LEU A 1 201 ? -10.749 6.690 28.416 1.00 88.88 201 LEU A N 1
ATOM 1434 C CA . LEU A 1 201 ? -10.730 6.461 29.871 1.00 88.88 201 LEU A CA 1
ATOM 1435 C C . LEU A 1 201 ? -11.800 7.267 30.644 1.00 88.88 201 LEU A C 1
ATOM 1437 O O . LEU A 1 201 ? -12.613 6.652 31.342 1.00 88.88 201 LEU A O 1
ATOM 1441 N N . PRO A 1 202 ? -11.861 8.612 30.547 1.00 90.31 202 PRO A N 1
ATOM 1442 C CA . PRO A 1 202 ? -12.865 9.394 31.261 1.00 90.31 202 PRO A CA 1
ATOM 1443 C C . PRO A 1 202 ? -14.286 9.118 30.765 1.00 90.31 202 PRO A C 1
ATOM 1445 O O . PRO A 1 202 ? -15.211 9.180 31.571 1.00 90.31 202 PRO A O 1
ATOM 1448 N N . ALA A 1 203 ? -14.477 8.770 29.487 1.00 88.75 203 ALA A N 1
ATOM 1449 C CA . ALA A 1 203 ? -15.793 8.417 28.959 1.00 88.75 203 ALA A CA 1
ATOM 1450 C C . ALA A 1 203 ? -16.344 7.146 29.630 1.00 88.75 203 ALA A C 1
ATOM 1452 O O . ALA A 1 203 ? -17.478 7.146 30.108 1.00 88.75 203 ALA A O 1
ATOM 1453 N N . VAL A 1 204 ? -15.521 6.098 29.757 1.00 88.06 204 VAL A N 1
ATOM 1454 C CA . VAL A 1 204 ? -15.894 4.854 30.456 1.00 88.06 204 VAL A CA 1
ATOM 1455 C C . VAL A 1 204 ? -16.227 5.133 31.927 1.00 88.06 204 VAL A C 1
ATOM 1457 O O . VAL A 1 204 ? -17.267 4.705 32.432 1.00 88.06 204 VAL A O 1
ATOM 1460 N N . VAL A 1 205 ? -15.400 5.931 32.612 1.00 86.94 205 VAL A N 1
ATOM 1461 C CA . VAL A 1 205 ? -15.648 6.321 34.011 1.00 86.94 205 VAL A CA 1
ATOM 1462 C C . VAL A 1 205 ? -16.938 7.137 34.153 1.00 86.94 205 VAL A C 1
ATOM 1464 O O . VAL A 1 205 ? -17.714 6.897 35.079 1.00 86.94 205 VAL A O 1
ATOM 1467 N N . ALA A 1 206 ? -17.204 8.073 33.239 1.00 89.38 206 ALA A N 1
ATOM 1468 C CA . ALA A 1 206 ? -18.417 8.886 33.242 1.00 89.38 206 ALA A CA 1
ATOM 1469 C C . ALA A 1 206 ? -19.679 8.034 33.036 1.00 89.38 206 ALA A C 1
ATOM 1471 O O . ALA A 1 206 ? -20.676 8.236 33.735 1.00 89.38 206 ALA A O 1
ATOM 1472 N N . VAL A 1 207 ? -19.632 7.040 32.142 1.00 87.19 207 VAL A N 1
ATOM 1473 C CA . VAL A 1 207 ? -20.727 6.076 31.946 1.00 87.19 207 VAL A CA 1
ATOM 1474 C C . VAL A 1 207 ? -20.965 5.264 33.219 1.00 87.19 207 VAL A C 1
ATOM 1476 O O . VAL A 1 207 ? -22.103 5.180 33.688 1.00 87.19 207 VAL A O 1
ATOM 1479 N N . ALA A 1 208 ? -19.907 4.731 33.837 1.00 85.81 208 ALA A N 1
ATOM 1480 C CA . ALA A 1 208 ? -20.018 3.982 35.088 1.00 85.81 208 ALA A CA 1
ATOM 1481 C C . ALA A 1 208 ? -20.592 4.840 36.234 1.00 85.81 208 ALA A C 1
ATOM 1483 O O . ALA A 1 208 ? -21.449 4.378 36.992 1.00 85.81 208 ALA A O 1
ATOM 1484 N N . LEU A 1 209 ? -20.169 6.104 36.345 1.00 86.19 209 LEU A N 1
ATOM 1485 C CA . LEU A 1 209 ? -20.698 7.064 37.318 1.00 86.19 209 LEU A CA 1
ATOM 1486 C C . LEU A 1 209 ? -22.180 7.365 37.083 1.00 86.19 209 LEU A C 1
ATOM 1488 O O . LEU A 1 209 ? -22.963 7.331 38.031 1.00 86.19 209 LEU A O 1
ATOM 1492 N N . THR A 1 210 ? -22.568 7.607 35.831 1.00 87.00 210 THR A N 1
ATOM 1493 C CA . THR A 1 210 ? -23.957 7.894 35.444 1.00 87.00 210 THR A CA 1
ATOM 1494 C C . THR A 1 210 ? -24.868 6.704 35.748 1.00 87.00 210 THR A C 1
ATOM 1496 O O . THR A 1 210 ? -25.946 6.866 36.319 1.00 87.00 210 THR A O 1
ATOM 1499 N N . GLN A 1 211 ? -24.411 5.479 35.471 1.00 85.19 211 GLN A N 1
ATOM 1500 C CA . GLN A 1 211 ? -25.145 4.273 35.857 1.00 85.19 211 GLN A CA 1
ATOM 1501 C C . GLN A 1 211 ? -25.211 4.085 37.379 1.00 85.19 211 GLN A C 1
ATOM 1503 O O . GLN A 1 211 ? -26.202 3.566 37.893 1.00 85.19 211 GLN A O 1
ATOM 1508 N N . ALA A 1 212 ? -24.176 4.500 38.118 1.00 81.12 212 ALA A N 1
ATOM 1509 C CA . ALA A 1 212 ? -24.156 4.405 39.578 1.00 81.12 212 ALA A CA 1
ATOM 1510 C C . ALA A 1 212 ? -25.135 5.381 40.236 1.00 81.12 212 ALA A C 1
ATOM 1512 O O . ALA A 1 212 ? -25.658 5.075 41.304 1.00 81.12 212 ALA A O 1
ATOM 1513 N N . THR A 1 213 ? -25.348 6.564 39.654 1.00 82.00 213 THR A N 1
ATOM 1514 C CA . THR A 1 213 ? -26.251 7.586 40.198 1.00 82.00 213 THR A CA 1
ATOM 1515 C C . THR A 1 213 ? -27.703 7.327 39.816 1.00 82.00 213 THR A C 1
ATOM 1517 O O . THR A 1 213 ? -28.562 7.393 40.692 1.00 82.00 213 THR A O 1
ATOM 1520 N N . ALA A 1 214 ? -27.974 6.965 38.558 1.00 82.75 214 ALA A N 1
ATOM 1521 C CA . ALA A 1 214 ? -29.332 6.735 38.059 1.00 82.75 214 ALA A CA 1
ATOM 1522 C C . ALA A 1 214 ? -30.051 5.575 38.768 1.00 82.75 214 ALA A C 1
ATOM 1524 O O . ALA A 1 214 ? -31.260 5.618 38.963 1.00 82.75 214 ALA A O 1
ATOM 1525 N N . ARG A 1 215 ? -29.307 4.547 39.197 1.00 78.69 215 ARG A N 1
ATOM 1526 C CA . ARG A 1 215 ? -29.880 3.312 39.756 1.00 78.69 215 ARG A CA 1
ATOM 1527 C C . ARG A 1 215 ? -29.877 3.243 41.287 1.00 78.69 215 ARG A C 1
ATOM 1529 O O . ARG A 1 215 ? -30.140 2.179 41.843 1.00 78.69 215 ARG A O 1
ATOM 1536 N N . ARG A 1 216 ? -29.587 4.345 41.996 1.00 76.06 216 ARG A N 1
ATOM 1537 C CA . ARG A 1 216 ? -29.561 4.345 43.476 1.00 76.06 216 ARG A CA 1
ATOM 1538 C C . ARG A 1 216 ? -30.919 4.005 44.098 1.00 76.06 216 ARG A C 1
ATOM 1540 O O . ARG A 1 216 ? -30.942 3.244 45.058 1.00 76.06 216 ARG A O 1
ATOM 1547 N N . GLY A 1 217 ? -32.023 4.490 43.525 1.00 72.88 217 GLY A N 1
ATOM 1548 C CA . GLY A 1 217 ? -33.374 4.189 44.027 1.00 72.88 217 GLY A CA 1
ATOM 1549 C C . GLY A 1 217 ? -33.740 2.703 43.908 1.00 72.88 217 GLY A C 1
ATOM 1550 O O . GLY A 1 217 ? -34.305 2.113 44.824 1.00 72.88 217 GLY A O 1
ATOM 1551 N N . GLU A 1 218 ? -33.313 2.034 42.830 1.00 79.94 218 GLU A N 1
ATOM 1552 C CA . GLU A 1 218 ? -33.543 0.591 42.637 1.00 79.94 218 GLU A CA 1
ATOM 1553 C C . GLU A 1 218 ? -32.854 -0.259 43.720 1.00 79.94 218 GLU A C 1
ATOM 1555 O O . GLU A 1 218 ? -33.363 -1.305 44.127 1.00 79.94 218 GLU A O 1
ATOM 1560 N N . VAL A 1 219 ? -31.692 0.188 44.208 1.00 73.44 219 VAL A N 1
ATOM 1561 C CA . VAL A 1 219 ? -30.922 -0.509 45.249 1.00 73.44 219 VAL A CA 1
ATOM 1562 C C . VAL A 1 219 ? -31.669 -0.516 46.586 1.00 73.44 219 VAL A C 1
ATOM 1564 O O . VAL A 1 219 ? -31.687 -1.546 47.268 1.00 73.44 219 VAL A O 1
ATOM 1567 N N . VAL A 1 220 ? -32.309 0.603 46.940 1.00 73.25 220 VAL A N 1
ATOM 1568 C CA . VAL A 1 220 ? -33.105 0.745 48.170 1.00 73.25 220 VAL A CA 1
ATOM 1569 C C . VAL A 1 220 ? -34.312 -0.196 48.131 1.00 73.25 220 VAL A C 1
ATOM 1571 O O . VAL A 1 220 ? -34.519 -0.972 49.067 1.00 73.25 220 VAL A O 1
ATOM 1574 N N . VAL A 1 221 ? -35.036 -0.219 47.007 1.00 78.88 221 VAL A N 1
ATOM 1575 C CA . VAL A 1 221 ? -36.201 -1.096 46.805 1.00 78.88 221 VAL A CA 1
ATOM 1576 C C . VAL A 1 221 ? -35.810 -2.573 46.880 1.00 78.88 221 VAL A C 1
ATOM 1578 O O . VAL A 1 221 ? -36.412 -3.341 47.626 1.00 78.88 221 VAL A O 1
ATOM 1581 N N . LEU A 1 222 ? -34.760 -2.995 46.170 1.00 79.19 222 LEU A N 1
ATOM 1582 C CA . LEU A 1 222 ? -34.339 -4.401 46.168 1.00 79.19 222 LEU A CA 1
ATOM 1583 C C . LEU A 1 222 ? -33.819 -4.866 47.536 1.00 79.19 222 LEU A C 1
ATOM 1585 O O . LEU A 1 222 ? -33.944 -6.045 47.874 1.00 79.19 222 LEU A O 1
ATOM 1589 N N . ARG A 1 223 ? -33.253 -3.959 48.341 1.00 77.00 223 ARG A N 1
ATOM 1590 C CA . ARG A 1 223 ? -32.881 -4.264 49.726 1.00 77.00 223 ARG A CA 1
ATOM 1591 C C . ARG A 1 223 ? -34.116 -4.455 50.608 1.00 77.00 223 ARG A C 1
ATOM 1593 O O . ARG A 1 223 ? -34.107 -5.359 51.440 1.00 77.00 223 ARG A O 1
ATOM 1600 N N . ALA A 1 224 ? -35.173 -3.665 50.406 1.00 79.88 224 ALA A N 1
ATOM 1601 C CA . ALA A 1 224 ? -36.439 -3.821 51.126 1.00 79.88 224 ALA A CA 1
ATOM 1602 C C . ALA A 1 224 ? -37.114 -5.179 50.843 1.00 79.88 224 ALA A C 1
ATOM 1604 O O . ALA A 1 224 ? -37.752 -5.743 51.726 1.00 79.88 224 ALA A O 1
ATOM 1605 N N . VAL A 1 225 ? -36.896 -5.748 49.651 1.00 84.81 225 VAL A N 1
ATOM 1606 C CA . VAL A 1 225 ? -37.365 -7.096 49.263 1.00 84.81 225 VAL A CA 1
ATOM 1607 C C . VAL A 1 225 ? -36.393 -8.213 49.712 1.00 84.81 225 VAL A C 1
ATOM 1609 O O . VAL A 1 225 ? -36.623 -9.392 49.463 1.00 84.81 225 VAL A O 1
ATOM 1612 N N . GLY A 1 226 ? -35.305 -7.875 50.416 1.00 83.94 226 GLY A N 1
ATOM 1613 C CA . GLY A 1 226 ? -34.391 -8.845 51.035 1.00 83.94 226 GLY A CA 1
ATOM 1614 C C . GLY A 1 226 ? -33.231 -9.320 50.154 1.00 83.94 226 GLY A C 1
ATOM 1615 O O . GLY A 1 226 ? -32.529 -10.263 50.520 1.00 83.94 226 GLY A O 1
ATOM 1616 N N . VAL A 1 227 ? -32.976 -8.680 49.007 1.00 83.12 227 VAL A N 1
ATOM 1617 C CA . VAL A 1 227 ? -31.839 -9.056 48.153 1.00 83.12 227 VAL A CA 1
ATOM 1618 C C . VAL A 1 227 ? -30.518 -8.659 48.822 1.00 83.12 227 VAL A C 1
ATOM 1620 O O . VAL A 1 227 ? -30.289 -7.498 49.166 1.00 83.12 227 VAL A O 1
ATOM 1623 N N . GLY A 1 228 ? -29.609 -9.626 48.974 1.00 82.50 228 GLY A N 1
ATOM 1624 C CA . GLY A 1 228 ? -28.301 -9.412 49.593 1.00 82.50 228 GLY A CA 1
ATOM 1625 C C . GLY A 1 228 ? -27.376 -8.487 48.786 1.00 82.50 228 GLY A C 1
ATOM 1626 O O . GLY A 1 228 ? -27.297 -8.555 47.557 1.00 82.50 228 GLY A O 1
ATOM 1627 N N . SER A 1 229 ? -26.585 -7.675 49.493 1.00 77.62 229 SER A N 1
ATOM 1628 C CA . SER A 1 229 ? -25.649 -6.691 48.915 1.00 77.62 229 SER A CA 1
ATOM 1629 C C . SER A 1 229 ? -24.609 -7.297 47.962 1.00 77.62 229 SER A C 1
ATOM 1631 O O . SER A 1 229 ? -24.216 -6.678 46.973 1.00 77.62 229 SER A O 1
ATOM 1633 N N . VAL A 1 230 ? -24.178 -8.535 48.224 1.00 79.69 230 VAL A N 1
ATOM 1634 C CA . VAL A 1 230 ? -23.220 -9.265 47.378 1.00 79.69 230 VAL A CA 1
ATOM 1635 C C . VAL A 1 230 ? -23.853 -9.682 46.048 1.00 79.69 230 VAL A C 1
ATOM 1637 O O . VAL A 1 230 ? -23.190 -9.626 45.011 1.00 79.69 230 VAL A O 1
ATOM 1640 N N . GLN A 1 231 ? -25.131 -10.065 46.057 1.00 82.44 231 GLN A N 1
ATOM 1641 C CA . GLN A 1 231 ? -25.840 -10.540 44.869 1.00 82.44 231 GLN A CA 1
ATOM 1642 C C . GLN A 1 231 ? -26.194 -9.384 43.929 1.00 82.44 231 GLN A C 1
ATOM 1644 O O . GLN A 1 231 ? -25.991 -9.497 42.718 1.00 82.44 231 GLN A O 1
ATOM 1649 N N . GLN A 1 232 ? -26.594 -8.235 44.484 1.00 81.00 232 GLN A N 1
ATOM 1650 C CA . GLN A 1 232 ? -26.767 -7.000 43.713 1.00 81.00 232 GLN A CA 1
ATOM 1651 C C . GLN A 1 232 ? -25.443 -6.543 43.082 1.00 81.00 232 GLN A C 1
ATOM 1653 O O . GLN A 1 232 ? -25.386 -6.304 41.878 1.00 81.00 232 GLN A O 1
ATOM 1658 N N . ALA A 1 233 ? -24.351 -6.500 43.855 1.00 79.94 233 ALA A N 1
ATOM 1659 C CA . ALA A 1 233 ? -23.048 -6.067 43.345 1.00 79.94 233 ALA A CA 1
ATOM 1660 C C . ALA A 1 233 ? -22.487 -6.999 42.253 1.00 79.94 233 ALA A C 1
ATOM 1662 O O . ALA A 1 233 ? -21.901 -6.516 41.284 1.00 79.94 233 ALA A O 1
ATOM 1663 N N . ARG A 1 234 ? -22.665 -8.325 42.379 1.00 85.44 234 ARG A N 1
ATOM 1664 C CA . ARG A 1 234 ? -22.238 -9.291 41.347 1.00 85.44 234 ARG A CA 1
ATOM 1665 C C . ARG A 1 234 ? -23.018 -9.124 40.048 1.00 85.44 234 ARG A C 1
ATOM 1667 O O . ARG A 1 234 ? -22.398 -9.071 38.993 1.00 85.44 234 ARG A O 1
ATOM 1674 N N . THR A 1 235 ? -24.342 -9.020 40.135 1.00 86.44 235 THR A N 1
ATOM 1675 C CA . THR A 1 235 ? -25.212 -8.900 38.955 1.00 86.44 235 THR A CA 1
ATOM 1676 C C . THR A 1 235 ? -24.929 -7.602 38.205 1.00 86.44 235 THR A C 1
ATOM 1678 O O . THR A 1 235 ? -24.695 -7.623 37.002 1.00 86.44 235 THR A O 1
ATOM 1681 N N . ARG A 1 236 ? -24.821 -6.481 38.928 1.00 84.44 236 ARG A N 1
ATOM 1682 C CA . ARG A 1 236 ? -24.515 -5.170 38.336 1.00 84.44 236 ARG A CA 1
ATOM 1683 C C . ARG A 1 236 ? -23.117 -5.085 37.742 1.00 84.44 236 ARG A C 1
ATOM 1685 O O . ARG A 1 236 ? -22.936 -4.484 36.689 1.00 84.44 236 ARG A O 1
ATOM 1692 N N . ARG A 1 237 ? -22.126 -5.713 38.384 1.00 85.00 237 ARG A N 1
ATOM 1693 C CA . ARG A 1 237 ? -20.788 -5.840 37.798 1.00 85.00 237 ARG A CA 1
ATOM 1694 C C . ARG A 1 237 ? -20.832 -6.638 36.498 1.00 85.00 237 ARG A C 1
ATOM 1696 O O . ARG A 1 237 ? -20.186 -6.228 35.547 1.00 85.00 237 ARG A O 1
ATOM 1703 N N . ALA A 1 238 ? -21.554 -7.758 36.468 1.00 88.44 238 ALA A N 1
ATOM 1704 C CA . ALA A 1 238 ? -21.665 -8.586 35.270 1.00 88.44 238 ALA A CA 1
ATOM 1705 C C . ALA A 1 238 ? -22.373 -7.845 34.124 1.00 88.44 238 ALA A C 1
ATOM 1707 O O . ALA A 1 238 ? -21.927 -7.940 32.987 1.00 88.44 238 ALA A O 1
ATOM 1708 N N . GLU A 1 239 ? -23.414 -7.063 34.431 1.00 89.00 239 GLU A N 1
ATOM 1709 C CA . GLU A 1 239 ? -24.123 -6.213 33.464 1.00 89.00 239 GLU A CA 1
ATOM 1710 C C . GLU A 1 239 ? -23.185 -5.166 32.840 1.00 89.00 239 GLU A C 1
ATOM 1712 O O . GLU A 1 239 ? -23.052 -5.114 31.619 1.00 89.00 239 GLU A O 1
ATOM 1717 N N . LEU A 1 240 ? -22.477 -4.384 33.669 1.00 88.12 240 LEU A N 1
ATOM 1718 C CA . LEU A 1 240 ? -21.545 -3.363 33.180 1.00 88.12 240 LEU A CA 1
ATOM 1719 C C . LEU A 1 240 ? -20.383 -3.986 32.399 1.00 88.12 240 LEU A C 1
ATOM 1721 O O . LEU A 1 240 ? -20.062 -3.531 31.308 1.00 88.12 240 LEU A O 1
ATOM 1725 N N . PHE A 1 241 ? -19.798 -5.062 32.930 1.00 88.94 241 PHE A N 1
ATOM 1726 C CA . PHE A 1 241 ? -18.692 -5.757 32.280 1.00 88.94 241 PHE A CA 1
ATOM 1727 C C . PHE A 1 241 ? -19.097 -6.339 30.922 1.00 88.94 241 PHE A C 1
ATOM 1729 O O . PHE A 1 241 ? -18.345 -6.224 29.961 1.00 88.94 241 PHE A O 1
ATOM 1736 N N . GLY A 1 242 ? -20.292 -6.933 30.821 1.00 89.69 242 GLY A N 1
ATOM 1737 C CA . GLY A 1 242 ? -20.816 -7.446 29.557 1.00 89.69 242 GLY A CA 1
ATOM 1738 C C . GLY A 1 242 ? -21.019 -6.339 28.521 1.00 89.69 242 GLY A C 1
ATOM 1739 O O . GLY A 1 242 ? -20.638 -6.511 27.365 1.00 89.69 242 GLY A O 1
ATOM 1740 N N . LEU A 1 243 ? -21.557 -5.191 28.942 1.00 91.31 243 LEU A N 1
ATOM 1741 C CA . LEU A 1 243 ? -21.773 -4.038 28.067 1.00 91.31 243 LEU A CA 1
ATOM 1742 C C . LEU A 1 243 ? -20.451 -3.414 27.591 1.00 91.31 243 LEU A C 1
ATOM 1744 O O . LEU A 1 243 ? -20.299 -3.129 26.406 1.00 91.31 243 LEU A O 1
ATOM 1748 N N . GLU A 1 244 ? -19.475 -3.257 28.486 1.00 90.81 244 GLU A N 1
ATOM 1749 C CA . GLU A 1 244 ? -18.145 -2.741 28.145 1.00 90.81 244 GLU A CA 1
ATOM 1750 C C . GLU A 1 244 ? -17.372 -3.712 27.238 1.00 90.81 244 GLU A C 1
ATOM 1752 O O . GLU A 1 244 ? -16.775 -3.285 26.252 1.00 90.81 244 GLU A O 1
ATOM 1757 N N . LEU A 1 245 ? -17.431 -5.023 27.497 1.00 92.38 245 LEU A N 1
ATOM 1758 C CA . LEU A 1 245 ? -16.789 -6.026 26.643 1.00 92.38 245 LEU A CA 1
ATOM 1759 C C . LEU A 1 245 ? -17.415 -6.064 25.241 1.00 92.38 245 LEU A C 1
ATOM 1761 O O . LEU A 1 245 ? -16.692 -6.149 24.249 1.00 92.38 245 LEU A O 1
ATOM 1765 N N . ALA A 1 246 ? -18.744 -5.951 25.147 1.00 92.94 246 ALA A N 1
ATOM 1766 C CA . ALA A 1 246 ? -19.440 -5.845 23.867 1.00 92.94 246 ALA A CA 1
ATOM 1767 C C . ALA A 1 246 ? -19.031 -4.575 23.104 1.00 92.94 246 ALA A C 1
ATOM 1769 O O . ALA A 1 246 ? -18.820 -4.630 21.890 1.00 92.94 246 ALA A O 1
ATOM 1770 N N . ALA A 1 247 ? -18.853 -3.448 23.802 1.00 92.00 247 ALA A N 1
ATOM 1771 C CA . ALA A 1 247 ? -18.355 -2.213 23.203 1.00 92.00 247 ALA A CA 1
ATOM 1772 C C . ALA A 1 247 ? -16.916 -2.367 22.680 1.00 92.00 247 ALA A C 1
ATOM 1774 O O . ALA A 1 247 ? -16.643 -1.973 21.547 1.00 92.00 247 ALA A O 1
ATOM 1775 N N . VAL A 1 248 ? -16.018 -3.001 23.447 1.00 93.31 248 VAL A N 1
ATOM 1776 C CA . VAL A 1 248 ? -14.640 -3.300 23.008 1.00 93.31 248 VAL A CA 1
ATOM 1777 C C . VAL A 1 248 ? -14.640 -4.205 21.775 1.00 93.31 248 VAL A C 1
ATOM 1779 O O . VAL A 1 248 ? -13.952 -3.905 20.803 1.00 93.31 248 VAL A O 1
ATOM 1782 N N . ALA A 1 249 ? -15.437 -5.278 21.778 1.00 96.06 249 ALA A N 1
ATOM 1783 C CA . ALA A 1 249 ? -15.549 -6.185 20.637 1.00 96.06 249 ALA A CA 1
ATOM 1784 C C . ALA A 1 249 ? -16.082 -5.466 19.388 1.00 96.06 249 ALA A C 1
ATOM 1786 O O . ALA A 1 249 ? -15.524 -5.610 18.302 1.00 96.06 249 ALA A O 1
ATOM 1787 N N . THR A 1 250 ? -17.115 -4.636 19.549 1.00 95.69 250 THR A N 1
ATOM 1788 C CA . THR A 1 250 ? -17.691 -3.847 18.450 1.00 95.69 250 THR A CA 1
ATOM 1789 C C . THR A 1 250 ? -16.685 -2.835 17.906 1.00 95.69 250 THR A C 1
ATOM 1791 O O . THR A 1 250 ? -16.528 -2.719 16.692 1.00 95.69 250 THR A O 1
ATOM 1794 N N . GLY A 1 251 ? -15.959 -2.140 18.785 1.00 93.75 251 GLY A N 1
ATOM 1795 C CA . GLY A 1 251 ? -14.901 -1.208 18.401 1.00 93.75 251 GLY A CA 1
ATOM 1796 C C . GLY A 1 251 ? -13.757 -1.896 17.655 1.00 93.75 251 GLY A C 1
ATOM 1797 O O . GLY A 1 251 ? -13.315 -1.387 16.629 1.00 93.75 251 GLY A O 1
ATOM 1798 N N . LEU A 1 252 ? -13.330 -3.080 18.110 1.00 94.56 252 LEU A N 1
ATOM 1799 C CA . LEU A 1 252 ? -12.303 -3.881 17.442 1.00 94.56 252 LEU A CA 1
ATOM 1800 C C . LEU A 1 252 ? -12.751 -4.313 16.041 1.00 94.56 252 LEU A C 1
ATOM 1802 O O . LEU A 1 252 ? -12.022 -4.097 15.076 1.00 94.56 252 LEU A O 1
ATOM 1806 N N . LEU A 1 253 ? -13.957 -4.874 15.912 1.00 96.75 253 LEU A N 1
ATOM 1807 C CA . LEU A 1 253 ? -14.509 -5.290 14.619 1.00 96.75 253 LEU A CA 1
ATOM 1808 C C . LEU A 1 253 ? -14.666 -4.105 13.660 1.00 96.75 253 LEU A C 1
ATOM 1810 O O . LEU A 1 253 ? -14.312 -4.207 12.488 1.00 96.75 253 LEU A O 1
ATOM 1814 N N . THR A 1 254 ? -15.143 -2.968 14.168 1.00 95.75 254 THR A N 1
ATOM 1815 C CA . THR A 1 254 ? -15.302 -1.740 13.377 1.00 95.75 254 THR A CA 1
ATOM 1816 C C . THR A 1 254 ? -13.946 -1.196 12.934 1.00 95.75 254 THR A C 1
ATOM 1818 O O . THR A 1 254 ? -13.775 -0.872 11.764 1.00 95.75 254 THR A O 1
ATOM 1821 N N . GLY A 1 255 ? -12.956 -1.146 13.829 1.00 92.50 255 GLY A N 1
ATOM 1822 C CA . GLY A 1 255 ? -11.600 -0.704 13.507 1.00 92.5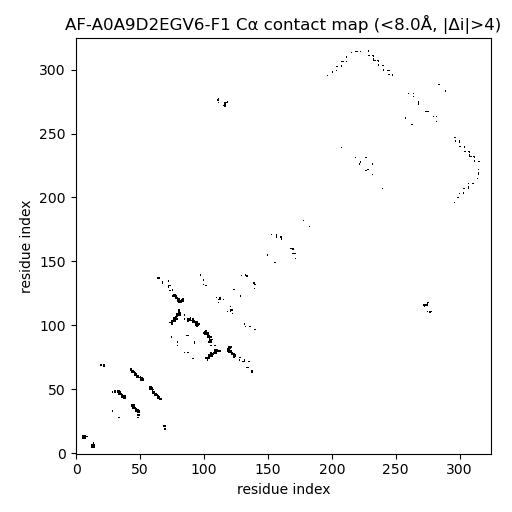0 255 GLY A CA 1
ATOM 1823 C C . GLY A 1 255 ? -10.924 -1.598 12.468 1.00 92.50 255 GLY A C 1
ATOM 1824 O O . GLY A 1 255 ? -10.325 -1.085 11.524 1.00 92.50 255 GLY A O 1
ATOM 1825 N N . LEU A 1 256 ? -11.074 -2.923 12.587 1.00 93.56 256 LEU A N 1
ATOM 1826 C CA . LEU A 1 256 ? -10.585 -3.881 11.590 1.00 93.56 256 LEU A CA 1
ATOM 1827 C C . LEU A 1 256 ? -11.287 -3.696 10.239 1.00 93.56 256 LEU A C 1
ATOM 1829 O O . LEU A 1 256 ? -10.616 -3.667 9.211 1.00 93.56 256 LEU A O 1
ATOM 1833 N N . GLY A 1 257 ? -12.610 -3.511 10.239 1.00 95.00 257 GLY A N 1
ATOM 1834 C CA . GLY A 1 257 ? -13.388 -3.257 9.026 1.00 95.00 257 GLY A CA 1
ATOM 1835 C C . GLY A 1 257 ? -12.977 -1.962 8.326 1.00 95.00 257 GLY A C 1
ATOM 1836 O O . GLY A 1 257 ? -12.696 -1.974 7.133 1.00 95.00 257 GLY A O 1
ATOM 1837 N N . ILE A 1 258 ? -12.859 -0.859 9.070 1.00 93.81 258 ILE A N 1
ATOM 1838 C CA . ILE A 1 258 ? -12.396 0.431 8.537 1.00 93.81 258 ILE A CA 1
ATOM 1839 C C . ILE A 1 258 ? -10.970 0.307 7.990 1.00 93.81 258 ILE A C 1
ATOM 1841 O O . ILE A 1 258 ? -10.695 0.791 6.896 1.00 93.81 258 ILE A O 1
ATOM 1845 N N . SER A 1 259 ? -10.076 -0.375 8.709 1.00 91.06 259 SER A N 1
ATOM 1846 C CA . SER A 1 259 ? -8.694 -0.578 8.254 1.00 91.06 259 SER A CA 1
ATOM 1847 C C . SER A 1 259 ? -8.643 -1.388 6.957 1.00 91.06 259 SER A C 1
ATOM 1849 O O . SER A 1 259 ? -7.922 -1.015 6.038 1.00 91.06 259 SER A O 1
ATOM 1851 N N . ALA A 1 260 ? -9.442 -2.454 6.855 1.00 91.38 260 ALA A N 1
ATOM 1852 C CA . ALA A 1 260 ? -9.526 -3.283 5.655 1.00 91.38 260 ALA A CA 1
ATOM 1853 C C . ALA A 1 260 ? -10.107 -2.533 4.446 1.00 91.38 260 ALA A C 1
ATOM 1855 O O . ALA A 1 260 ? -9.709 -2.807 3.318 1.00 91.38 260 ALA A O 1
ATOM 1856 N N . LEU A 1 261 ? -11.033 -1.599 4.680 1.00 93.19 261 LEU A N 1
ATOM 1857 C CA . LEU A 1 261 ? -11.710 -0.850 3.621 1.00 93.19 261 LEU A CA 1
ATOM 1858 C C . LEU A 1 261 ? -10.934 0.385 3.156 1.00 93.19 261 LEU A C 1
ATOM 1860 O O . LEU A 1 261 ? -10.992 0.710 1.979 1.00 93.19 261 LEU A O 1
ATOM 1864 N N . ILE A 1 262 ? -10.250 1.091 4.060 1.00 92.38 262 ILE A N 1
ATOM 1865 C CA . ILE A 1 262 ? -9.716 2.432 3.773 1.00 92.38 262 ILE A CA 1
ATOM 1866 C C . ILE A 1 262 ? -8.192 2.444 3.670 1.00 92.38 262 ILE A C 1
ATOM 1868 O O . ILE A 1 262 ? -7.646 3.243 2.915 1.00 92.38 262 ILE A O 1
ATOM 1872 N N . MET A 1 263 ? -7.475 1.590 4.410 1.00 87.88 263 MET A N 1
ATOM 1873 C CA . MET A 1 263 ? -6.027 1.769 4.569 1.00 87.88 263 MET A CA 1
ATOM 1874 C C . MET A 1 263 ? -5.265 1.605 3.250 1.00 87.88 263 MET A C 1
ATOM 1876 O O . MET A 1 263 ? -4.359 2.383 2.972 1.00 87.88 263 MET A O 1
ATOM 1880 N N . THR A 1 264 ? -5.650 0.638 2.414 1.00 86.62 264 THR A N 1
ATOM 1881 C CA . THR A 1 264 ? -5.019 0.425 1.103 1.00 86.62 264 THR A CA 1
ATOM 1882 C C . THR A 1 264 ? -5.195 1.636 0.191 1.00 86.62 264 THR A C 1
ATOM 1884 O O . THR A 1 264 ? -4.228 2.091 -0.416 1.00 86.62 264 THR A O 1
ATOM 1887 N N . ASP A 1 265 ? -6.404 2.194 0.134 1.00 85.56 265 ASP A N 1
ATOM 1888 C CA . ASP A 1 265 ? -6.704 3.366 -0.692 1.00 85.56 265 ASP A CA 1
ATOM 1889 C C . ASP A 1 265 ? -6.010 4.617 -0.157 1.00 85.56 265 ASP A C 1
ATOM 1891 O O . ASP A 1 265 ? -5.482 5.413 -0.931 1.00 85.56 265 ASP A O 1
ATOM 1895 N N . LEU A 1 266 ? -5.946 4.761 1.169 1.00 85.69 266 LEU A N 1
ATOM 1896 C CA . LEU A 1 266 ? -5.230 5.851 1.818 1.00 85.69 266 LEU A CA 1
ATOM 1897 C C . LEU A 1 266 ? -3.736 5.805 1.486 1.00 85.69 266 LEU A C 1
ATOM 1899 O O . LEU A 1 266 ? -3.187 6.823 1.078 1.00 85.69 266 LEU A O 1
ATOM 1903 N N . VAL A 1 267 ? -3.101 4.631 1.595 1.00 82.56 267 VAL A N 1
ATOM 1904 C CA . VAL A 1 267 ? -1.684 4.446 1.236 1.00 82.56 267 VAL A CA 1
ATOM 1905 C C . VAL A 1 267 ? -1.455 4.780 -0.234 1.00 82.56 267 VAL A C 1
ATOM 1907 O O . VAL A 1 267 ? -0.535 5.527 -0.548 1.00 82.56 267 VAL A O 1
ATOM 1910 N N . ARG A 1 268 ? -2.315 4.297 -1.138 1.00 79.88 268 ARG A N 1
ATOM 1911 C CA . ARG A 1 268 ? -2.219 4.625 -2.571 1.00 79.88 268 ARG A CA 1
ATOM 1912 C C . ARG A 1 268 ? -2.378 6.120 -2.841 1.00 79.88 268 ARG A C 1
ATOM 1914 O O . ARG A 1 268 ? -1.669 6.660 -3.679 1.00 79.88 268 ARG A O 1
ATOM 1921 N N . ALA A 1 269 ? -3.272 6.797 -2.125 1.00 81.12 269 ALA A N 1
ATOM 1922 C CA . ALA A 1 269 ? -3.474 8.235 -2.269 1.00 81.12 269 ALA A CA 1
ATOM 1923 C C . ALA A 1 269 ? -2.280 9.058 -1.754 1.00 81.12 269 ALA A C 1
ATOM 1925 O O . ALA A 1 269 ? -2.025 10.148 -2.260 1.00 81.12 269 ALA A O 1
ATOM 1926 N N . THR A 1 270 ? -1.551 8.551 -0.756 1.00 77.25 270 THR A N 1
ATOM 1927 C CA . THR A 1 270 ? -0.375 9.226 -0.185 1.00 77.25 270 THR A CA 1
ATOM 1928 C C . THR A 1 270 ? 0.948 8.832 -0.842 1.00 77.25 270 THR A C 1
ATOM 1930 O O . THR A 1 270 ? 1.934 9.542 -0.667 1.00 77.25 270 THR A O 1
ATOM 1933 N N . SER A 1 271 ? 0.976 7.729 -1.594 1.00 71.94 271 SER A N 1
ATOM 1934 C CA . SER A 1 271 ? 2.160 7.191 -2.271 1.00 71.94 271 SER A CA 1
ATOM 1935 C C . SER A 1 271 ? 1.936 7.184 -3.790 1.00 71.94 271 SER A C 1
ATOM 1937 O O . SER A 1 271 ? 1.545 6.152 -4.341 1.00 71.94 271 SER A O 1
ATOM 1939 N N . PRO A 1 272 ? 2.179 8.312 -4.488 1.00 63.28 272 PRO A N 1
ATOM 1940 C CA . PRO A 1 272 ? 1.893 8.448 -5.921 1.00 63.28 272 PRO A CA 1
ATOM 1941 C C . PRO A 1 272 ? 2.661 7.453 -6.808 1.00 63.28 272 PRO A C 1
ATOM 1943 O O . PRO A 1 272 ? 2.218 7.151 -7.908 1.00 63.28 272 PRO A O 1
ATOM 1946 N N . GLN A 1 273 ? 3.764 6.896 -6.305 1.00 63.31 273 GLN A N 1
ATOM 1947 C CA . GLN A 1 273 ? 4.611 5.919 -6.995 1.00 63.31 273 GLN A CA 1
ATOM 1948 C C . GLN A 1 273 ? 4.053 4.483 -6.954 1.00 63.31 273 GLN A C 1
ATOM 1950 O O . GLN A 1 273 ? 4.529 3.600 -7.668 1.00 63.31 273 GLN A O 1
ATOM 1955 N N . THR A 1 274 ? 3.038 4.212 -6.127 1.00 62.38 274 THR A N 1
ATOM 1956 C CA . THR A 1 274 ? 2.504 2.858 -5.945 1.00 62.38 274 THR A CA 1
ATOM 1957 C C . THR A 1 274 ? 1.382 2.582 -6.940 1.00 62.38 274 THR A C 1
ATOM 1959 O O . THR A 1 274 ? 0.206 2.848 -6.674 1.00 62.38 274 THR A O 1
ATOM 1962 N N . SER A 1 275 ? 1.731 1.975 -8.077 1.00 63.50 275 SER A N 1
ATOM 1963 C CA . SER A 1 275 ? 0.752 1.559 -9.088 1.00 63.50 275 SER A CA 1
ATOM 1964 C C . SER A 1 275 ? -0.365 0.684 -8.498 1.00 63.50 275 SER A C 1
ATOM 1966 O O . SER A 1 275 ? -0.128 -0.202 -7.667 1.00 63.50 275 SER A O 1
ATOM 1968 N N . ALA A 1 276 ? -1.602 0.900 -8.966 1.00 65.75 276 ALA A N 1
ATOM 1969 C CA . ALA A 1 276 ? -2.794 0.131 -8.584 1.00 65.75 276 ALA A CA 1
ATOM 1970 C C . ALA A 1 276 ? -2.615 -1.388 -8.767 1.00 65.75 276 ALA A C 1
ATOM 1972 O O . ALA A 1 276 ? -3.219 -2.181 -8.048 1.00 65.75 276 ALA A O 1
ATOM 1973 N N . ALA A 1 277 ? -1.755 -1.777 -9.707 1.00 64.06 277 ALA A N 1
ATOM 1974 C CA . ALA A 1 277 ? -1.456 -3.160 -10.041 1.00 64.06 277 ALA A CA 1
ATOM 1975 C C . ALA A 1 277 ? -0.535 -3.870 -9.030 1.00 64.06 277 ALA A C 1
ATOM 1977 O O . ALA A 1 277 ? -0.506 -5.099 -9.008 1.00 64.06 277 ALA A O 1
ATOM 1978 N N . VAL A 1 278 ? 0.195 -3.134 -8.182 1.00 70.00 278 VAL A N 1
ATOM 1979 C CA . VAL A 1 278 ? 1.033 -3.741 -7.138 1.00 70.00 278 VAL A CA 1
ATOM 1980 C C . VAL A 1 278 ? 0.134 -4.180 -5.975 1.00 70.00 278 VAL A C 1
ATOM 1982 O O . VAL A 1 278 ? -0.576 -3.337 -5.408 1.00 70.00 278 VAL A O 1
ATOM 1985 N N . PRO A 1 279 ? 0.113 -5.476 -5.607 1.00 70.25 279 PRO A N 1
ATOM 1986 C CA . PRO A 1 279 ? -0.701 -5.953 -4.499 1.00 70.25 279 PRO A CA 1
ATOM 1987 C C . PRO A 1 279 ? -0.149 -5.411 -3.178 1.00 70.25 279 PRO A C 1
ATOM 1989 O O . PRO A 1 279 ? 0.990 -5.676 -2.807 1.00 70.25 279 PRO A O 1
ATOM 1992 N N . LEU A 1 280 ? -0.979 -4.664 -2.451 1.00 77.50 280 LEU A N 1
ATOM 1993 C CA . LEU A 1 280 ? -0.667 -4.199 -1.103 1.00 77.50 280 LEU A CA 1
ATOM 1994 C C . LEU A 1 280 ? -1.253 -5.184 -0.093 1.00 77.50 280 LEU A C 1
ATOM 1996 O O . LEU A 1 280 ? -2.469 -5.363 -0.017 1.00 77.50 280 LEU A O 1
ATOM 2000 N N . SER A 1 281 ? -0.388 -5.829 0.685 1.00 79.06 281 SER A N 1
ATOM 2001 C CA . SER A 1 281 ? -0.803 -6.704 1.779 1.00 79.06 281 SER A CA 1
ATOM 2002 C C . SER A 1 281 ? -0.910 -5.922 3.082 1.00 79.06 281 SER A C 1
ATOM 2004 O O . SER A 1 281 ? 0.051 -5.279 3.506 1.00 79.06 281 SER A O 1
ATOM 2006 N N . LEU A 1 282 ? -2.048 -6.035 3.762 1.00 82.19 282 LEU A N 1
ATOM 2007 C CA . LEU A 1 282 ? -2.200 -5.514 5.116 1.00 82.19 282 LEU A CA 1
ATOM 2008 C C . LEU A 1 282 ? -1.500 -6.450 6.101 1.00 82.19 282 LEU A C 1
ATOM 2010 O O . LEU A 1 282 ? -1.855 -7.623 6.222 1.00 82.19 282 LEU A O 1
ATOM 2014 N N . THR A 1 283 ? -0.521 -5.921 6.828 1.00 85.56 283 THR A N 1
ATOM 2015 C CA . THR A 1 283 ? 0.143 -6.632 7.921 1.00 85.56 283 THR A CA 1
ATOM 2016 C C . THR A 1 283 ? -0.229 -5.991 9.254 1.00 85.56 283 THR A C 1
ATOM 2018 O O . THR A 1 283 ? -0.344 -4.773 9.384 1.00 85.56 283 THR A O 1
ATOM 2021 N N . ALA A 1 284 ? -0.463 -6.826 10.264 1.00 84.06 284 ALA A N 1
ATOM 2022 C CA . ALA A 1 284 ? -0.796 -6.375 11.607 1.00 84.06 284 ALA A CA 1
ATOM 2023 C C . ALA A 1 284 ? 0.442 -6.414 12.507 1.00 84.06 284 ALA A C 1
ATOM 2025 O O . ALA A 1 284 ? 1.129 -7.430 12.620 1.00 84.06 284 ALA A O 1
ATOM 2026 N N . SER A 1 285 ? 0.685 -5.314 13.218 1.00 86.94 285 SER A N 1
ATOM 2027 C CA . SER A 1 285 ? 1.677 -5.255 14.291 1.00 86.94 285 SER A CA 1
ATOM 2028 C C . SER A 1 285 ? 1.071 -5.811 15.584 1.00 86.94 285 SER A C 1
ATOM 2030 O O . SER A 1 285 ? 0.630 -5.086 16.477 1.00 86.94 285 SER A O 1
ATOM 2032 N N . TRP A 1 286 ? 1.027 -7.142 15.670 1.00 89.94 286 TRP A N 1
ATOM 2033 C CA . TRP A 1 286 ? 0.342 -7.863 16.747 1.00 89.94 286 TRP A CA 1
ATOM 2034 C C . TRP A 1 286 ? 0.830 -7.490 18.146 1.00 89.94 286 TRP A C 1
ATOM 2036 O O . TRP A 1 286 ? 0.011 -7.305 19.040 1.00 89.94 286 TRP A O 1
ATOM 2046 N N . LEU A 1 287 ? 2.142 -7.349 18.353 1.00 91.75 287 LEU A N 1
ATOM 2047 C CA . LEU A 1 287 ? 2.702 -7.080 19.680 1.00 91.75 287 LEU A CA 1
ATOM 2048 C C . LEU A 1 287 ? 2.209 -5.742 20.277 1.00 91.75 287 LEU A C 1
ATOM 2050 O O . LEU A 1 287 ? 1.567 -5.769 21.327 1.00 91.75 287 LEU A O 1
ATOM 2054 N N . PRO A 1 288 ? 2.424 -4.575 19.641 1.00 89.69 288 PRO A N 1
ATOM 2055 C CA . PRO A 1 288 ? 1.916 -3.316 20.185 1.00 89.69 288 PRO A CA 1
ATOM 2056 C C . PRO A 1 288 ? 0.378 -3.241 20.152 1.00 89.69 288 PRO A C 1
ATOM 2058 O O . PRO A 1 288 ? -0.224 -2.691 21.074 1.00 89.69 288 PRO A O 1
ATOM 2061 N N . GLY A 1 289 ? -0.278 -3.856 19.158 1.00 90.69 289 GLY A N 1
ATOM 2062 C CA . GLY A 1 289 ? -1.743 -3.904 19.088 1.00 90.69 289 GLY A CA 1
ATOM 2063 C C . GLY A 1 289 ? -2.375 -4.673 20.252 1.00 90.69 289 GLY A C 1
ATOM 2064 O O . GLY A 1 289 ? -3.330 -4.203 20.871 1.00 90.69 289 GLY A O 1
ATOM 2065 N N . THR A 1 290 ? -1.810 -5.828 20.604 1.00 92.88 290 THR A N 1
ATOM 2066 C CA . THR A 1 290 ? -2.276 -6.636 21.743 1.00 92.88 290 THR A CA 1
ATOM 2067 C C . THR A 1 290 ? -1.991 -5.968 23.082 1.00 92.88 290 THR A C 1
ATOM 2069 O O . THR A 1 290 ? -2.837 -6.051 23.968 1.00 92.88 290 THR A O 1
ATOM 2072 N N . LEU A 1 291 ? -0.872 -5.249 23.228 1.00 94.88 291 LEU A N 1
ATOM 2073 C CA . LEU A 1 291 ? -0.595 -4.446 24.425 1.00 94.88 291 LEU A CA 1
ATOM 2074 C C . LEU A 1 291 ? -1.634 -3.337 24.625 1.00 94.88 291 LEU A C 1
ATOM 2076 O O . LEU A 1 291 ? -2.135 -3.160 25.737 1.00 94.88 291 LEU A O 1
ATOM 2080 N N . LEU A 1 292 ? -1.998 -2.622 23.557 1.00 92.69 292 LEU A N 1
ATOM 2081 C CA . LEU A 1 292 ? -2.995 -1.554 23.629 1.00 92.69 292 LEU A CA 1
ATOM 2082 C C . LEU A 1 292 ? -4.396 -2.112 23.931 1.00 92.69 292 LEU A C 1
ATOM 2084 O O . LEU A 1 292 ? -5.112 -1.577 24.779 1.00 92.69 292 LEU A O 1
ATOM 2088 N N . LEU A 1 293 ? -4.755 -3.243 23.317 1.00 93.81 293 LEU A N 1
ATOM 2089 C CA . LEU A 1 293 ? -5.991 -3.962 23.630 1.00 93.81 293 LEU A CA 1
ATOM 2090 C C . LEU A 1 293 ? -6.011 -4.461 25.082 1.00 93.81 293 LEU A C 1
ATOM 2092 O O . LEU A 1 293 ? -7.019 -4.309 25.772 1.00 93.81 293 LEU A O 1
ATOM 2096 N N . ALA A 1 294 ? -4.901 -5.018 25.571 1.00 94.88 294 ALA A N 1
ATOM 2097 C CA . ALA A 1 294 ? -4.776 -5.458 26.954 1.00 94.88 294 ALA A CA 1
ATOM 2098 C C . ALA A 1 294 ? -4.954 -4.285 27.927 1.00 94.88 294 ALA A C 1
ATOM 2100 O O . ALA A 1 294 ? -5.667 -4.432 28.917 1.00 94.88 294 ALA A O 1
ATOM 2101 N N . ALA A 1 295 ? -4.388 -3.112 27.625 1.00 94.62 295 ALA A N 1
ATOM 2102 C CA . ALA A 1 295 ? -4.590 -1.905 28.423 1.00 94.62 295 ALA A CA 1
ATOM 2103 C C . ALA A 1 295 ? -6.078 -1.515 28.504 1.00 94.62 295 ALA A C 1
ATOM 2105 O O . ALA A 1 295 ? -6.584 -1.298 29.604 1.00 94.62 295 ALA A O 1
ATOM 2106 N N . ILE A 1 296 ? -6.800 -1.522 27.374 1.00 93.38 296 ILE A N 1
ATOM 2107 C CA . ILE A 1 296 ? -8.252 -1.258 27.329 1.00 93.38 296 ILE A CA 1
ATOM 2108 C C . ILE A 1 296 ? -9.022 -2.258 28.199 1.00 93.38 296 ILE A C 1
ATOM 2110 O O . ILE A 1 296 ? -9.850 -1.865 29.023 1.00 93.38 296 ILE A O 1
ATOM 2114 N N . VAL A 1 297 ? -8.740 -3.555 28.047 1.00 93.38 297 VAL A N 1
ATOM 2115 C CA . VAL A 1 297 ? -9.415 -4.615 28.809 1.00 93.38 297 VAL A CA 1
ATOM 2116 C C . VAL A 1 297 ? -9.131 -4.479 30.305 1.00 93.38 297 VAL A C 1
ATOM 2118 O O . VAL A 1 297 ? -10.050 -4.591 31.115 1.00 93.38 297 VAL A O 1
ATOM 2121 N N . VAL A 1 298 ? -7.886 -4.188 30.690 1.00 94.88 298 VAL A N 1
ATOM 2122 C CA . VAL A 1 298 ? -7.512 -3.945 32.090 1.00 94.88 298 VAL A CA 1
ATOM 2123 C C . VAL A 1 298 ? -8.265 -2.741 32.656 1.00 94.88 298 VAL A C 1
ATOM 2125 O O . VAL A 1 298 ? -8.766 -2.827 33.779 1.00 94.88 298 VAL A O 1
ATOM 2128 N N . THR A 1 299 ? -8.413 -1.653 31.894 1.00 91.62 299 THR A N 1
ATOM 2129 C CA . THR A 1 299 ? -9.227 -0.501 32.305 1.00 91.62 299 THR A CA 1
ATOM 2130 C C . THR A 1 299 ? -10.684 -0.895 32.533 1.00 91.62 299 THR A C 1
ATOM 2132 O O . THR A 1 299 ? -11.222 -0.599 33.599 1.00 91.62 299 THR A O 1
ATOM 2135 N N . VAL A 1 300 ? -11.312 -1.578 31.574 1.00 90.88 300 VAL A N 1
ATOM 2136 C CA . VAL A 1 300 ? -12.702 -2.065 31.663 1.00 90.88 300 VAL A CA 1
ATOM 2137 C C . VAL A 1 300 ? -12.896 -2.927 32.912 1.00 90.88 300 VAL A C 1
ATOM 2139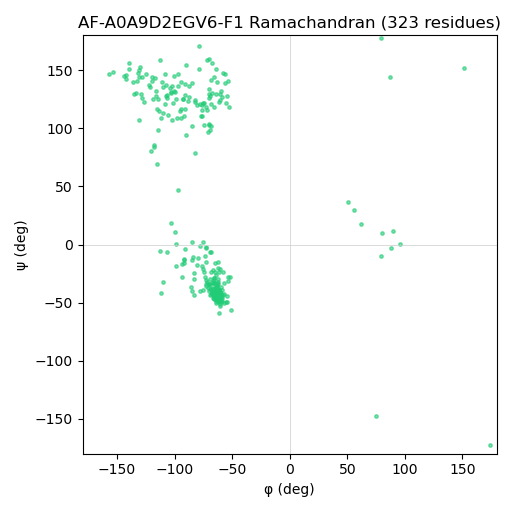 O O . VAL A 1 300 ? -13.765 -2.668 33.746 1.00 90.88 300 VAL A O 1
ATOM 2142 N N . VAL A 1 301 ? -12.002 -3.896 33.132 1.00 91.38 301 VAL A N 1
ATOM 2143 C CA . VAL A 1 301 ? -12.006 -4.728 34.342 1.00 91.38 301 VAL A CA 1
ATOM 2144 C C . VAL A 1 301 ? -11.897 -3.853 35.595 1.00 91.38 301 VAL A C 1
ATOM 2146 O O . VAL A 1 301 ? -12.709 -3.988 36.513 1.00 91.38 301 VAL A O 1
ATOM 2149 N N . ALA A 1 302 ? -10.931 -2.934 35.652 1.00 91.31 302 ALA A N 1
ATOM 2150 C CA . ALA A 1 302 ? -10.723 -2.071 36.811 1.00 91.31 302 ALA A CA 1
ATOM 2151 C C . ALA A 1 302 ? -11.962 -1.213 37.128 1.00 91.31 302 ALA A C 1
ATOM 2153 O O . ALA A 1 302 ? -12.376 -1.150 38.293 1.00 91.31 302 ALA A O 1
ATOM 2154 N N . VAL A 1 303 ? -12.594 -0.618 36.110 1.00 88.12 303 VAL A N 1
ATOM 2155 C CA . VAL A 1 303 ? -13.809 0.197 36.255 1.00 88.12 303 VAL A CA 1
ATOM 2156 C C . VAL A 1 303 ? -14.989 -0.655 36.717 1.00 88.12 303 VAL A C 1
ATOM 2158 O O . VAL A 1 303 ? -15.639 -0.294 37.700 1.00 88.12 303 VAL A O 1
ATOM 2161 N N . ALA A 1 304 ? -15.225 -1.826 36.121 1.00 86.69 304 ALA A N 1
ATOM 2162 C CA . ALA A 1 304 ? -16.297 -2.729 36.542 1.00 86.69 304 ALA A CA 1
ATOM 2163 C C . ALA A 1 304 ? -16.117 -3.225 37.994 1.00 86.69 304 ALA A C 1
ATOM 2165 O O . ALA A 1 304 ? -17.075 -3.325 38.779 1.00 86.69 304 ALA A O 1
ATOM 2166 N N . PHE A 1 305 ? -14.877 -3.514 38.404 1.00 87.50 305 PHE A N 1
ATOM 2167 C CA . PHE A 1 305 ? -14.571 -3.882 39.787 1.00 87.50 305 PHE A CA 1
ATOM 2168 C C . PHE A 1 305 ? -14.799 -2.722 40.754 1.00 87.50 305 PHE A C 1
ATOM 2170 O O . PHE A 1 305 ? -15.428 -2.939 41.800 1.00 87.50 305 PHE A O 1
ATOM 2177 N N . TRP A 1 306 ? -14.325 -1.524 40.403 1.00 89.75 306 TRP A N 1
ATOM 2178 C CA . TRP A 1 306 ? -14.535 -0.295 41.164 1.00 89.75 306 TRP A CA 1
ATOM 2179 C C . TRP A 1 306 ? -16.027 0.023 41.310 1.00 89.75 306 TRP A C 1
ATOM 2181 O O . TRP A 1 306 ? -16.499 0.172 42.438 1.00 89.75 306 TRP A O 1
ATOM 2191 N N . TYR A 1 307 ? -16.793 -0.016 40.218 1.00 82.25 307 TYR A N 1
ATOM 2192 C CA . TYR A 1 307 ? -18.245 0.172 40.200 1.00 82.25 307 TYR A CA 1
ATOM 2193 C C . TYR A 1 307 ? -18.953 -0.795 41.158 1.00 82.25 307 TYR A C 1
ATOM 2195 O O . TYR A 1 307 ? -19.699 -0.368 42.040 1.00 82.25 307 TYR A O 1
ATOM 2203 N N . GLY A 1 308 ? -18.633 -2.093 41.094 1.00 78.88 308 GLY A N 1
ATOM 2204 C CA . GLY A 1 308 ? -19.201 -3.083 42.016 1.00 78.88 308 GLY A CA 1
ATOM 2205 C C . GLY A 1 308 ? -18.849 -2.831 43.493 1.00 78.88 308 GLY A C 1
ATOM 2206 O O . GLY A 1 308 ? -19.668 -3.091 44.377 1.00 78.88 308 GLY A O 1
ATOM 2207 N N . ARG A 1 309 ? -17.650 -2.301 43.792 1.00 84.38 309 ARG A N 1
ATOM 2208 C CA . ARG A 1 309 ? -17.276 -1.897 45.165 1.00 84.38 309 ARG A CA 1
ATOM 2209 C C . ARG A 1 309 ? -18.060 -0.666 45.614 1.00 84.38 309 ARG A C 1
ATOM 2211 O O . ARG A 1 309 ? -18.494 -0.628 46.764 1.00 84.38 309 ARG A O 1
ATOM 2218 N N . THR A 1 310 ? -18.259 0.304 44.726 1.00 81.00 310 THR A N 1
ATOM 2219 C CA . THR A 1 310 ? -19.036 1.520 44.990 1.00 81.00 310 THR A CA 1
ATOM 2220 C C . THR A 1 310 ? -20.500 1.191 45.272 1.00 81.00 310 THR A C 1
ATOM 2222 O O . THR A 1 310 ? -21.029 1.649 46.282 1.00 81.00 310 THR A O 1
ATOM 2225 N N . VAL A 1 311 ? -21.120 0.312 44.478 1.00 77.94 311 VAL A N 1
ATOM 2226 C CA . VAL A 1 311 ? -22.487 -0.180 44.728 1.00 77.94 311 VAL A CA 1
ATOM 2227 C C . VAL A 1 311 ? -22.569 -0.898 46.077 1.00 77.94 311 VAL A C 1
ATOM 2229 O O . VAL A 1 311 ? -23.443 -0.593 46.883 1.00 77.94 311 VAL A O 1
ATOM 2232 N N . ARG A 1 312 ? -21.617 -1.789 46.397 1.00 79.75 312 ARG A N 1
ATOM 2233 C CA . ARG A 1 312 ? -21.590 -2.464 47.709 1.00 79.75 312 ARG A CA 1
ATOM 2234 C C . ARG A 1 312 ? -21.501 -1.472 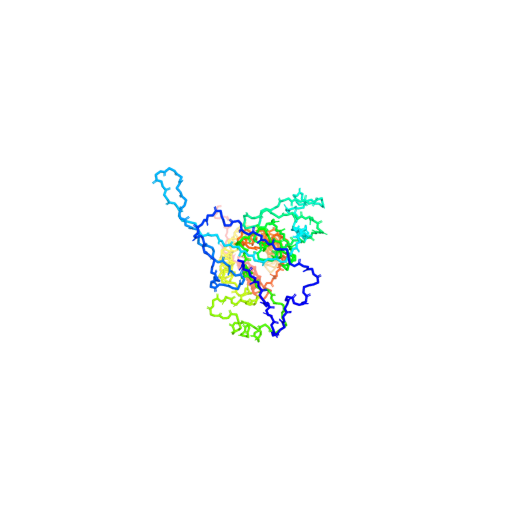48.875 1.00 79.75 312 ARG A C 1
ATOM 2236 O O . ARG A 1 312 ? -22.138 -1.701 49.897 1.00 79.75 312 ARG A O 1
ATOM 2243 N N . ARG A 1 313 ? -20.720 -0.393 48.738 1.00 80.94 313 ARG A N 1
ATOM 2244 C CA . ARG A 1 313 ? -20.630 0.673 49.752 1.00 80.94 313 ARG A CA 1
ATOM 2245 C C . ARG A 1 313 ? -21.949 1.431 49.892 1.00 80.94 313 ARG A C 1
ATOM 2247 O O . ARG A 1 313 ? -22.386 1.623 51.015 1.00 80.94 313 ARG A O 1
ATOM 2254 N N . GLN A 1 314 ? -22.599 1.779 48.781 1.00 77.56 314 GLN A N 1
ATOM 2255 C CA . GLN A 1 314 ? -23.903 2.454 48.787 1.00 77.56 314 GLN A CA 1
ATOM 2256 C C . GLN A 1 314 ? -24.990 1.608 49.461 1.00 77.56 314 GLN A C 1
ATOM 2258 O O . GLN A 1 314 ? -25.770 2.137 50.238 1.00 77.56 314 GLN A O 1
ATOM 2263 N N . VAL A 1 315 ? -25.006 0.289 49.236 1.00 71.19 315 VAL A N 1
ATOM 2264 C CA . VAL A 1 315 ? -25.960 -0.618 49.904 1.00 71.19 315 VAL A CA 1
ATOM 2265 C C . VAL A 1 315 ? -25.754 -0.648 51.422 1.00 71.19 315 VAL A C 1
ATOM 2267 O O . VAL A 1 315 ? -26.711 -0.822 52.169 1.00 71.19 315 VAL A O 1
ATOM 2270 N N . LEU A 1 316 ? -24.507 -0.545 51.888 1.00 75.94 316 LEU A N 1
ATOM 2271 C CA . LEU A 1 316 ? -24.179 -0.577 53.317 1.00 75.94 316 LEU A CA 1
ATOM 2272 C C . LEU A 1 316 ? -24.417 0.768 54.009 1.00 75.94 316 LEU A C 1
ATOM 2274 O O . LEU A 1 316 ? -24.505 0.798 55.235 1.00 75.94 316 LEU A O 1
ATOM 2278 N N . ASP A 1 317 ? -24.531 1.850 53.244 1.00 75.44 317 ASP A N 1
ATOM 2279 C CA . ASP A 1 317 ? -24.768 3.180 53.779 1.00 75.44 317 ASP A CA 1
ATOM 2280 C C . ASP A 1 317 ? -26.243 3.337 54.177 1.00 75.44 317 ASP A C 1
ATOM 2282 O O . ASP A 1 317 ? -27.150 3.327 53.346 1.00 75.44 317 ASP A O 1
ATOM 2286 N N . LEU A 1 318 ? -26.483 3.414 55.485 1.00 63.72 318 LEU A N 1
ATOM 2287 C CA . LEU A 1 318 ? -27.813 3.528 56.093 1.00 63.72 318 LEU A CA 1
ATOM 2288 C C . LEU A 1 318 ? -28.252 4.984 56.292 1.00 63.72 318 LEU A C 1
ATOM 2290 O O . LEU A 1 318 ? -29.363 5.226 56.756 1.00 63.72 318 LEU A O 1
ATOM 2294 N N . THR A 1 319 ? -27.382 5.951 55.987 1.00 66.06 319 THR A N 1
ATOM 2295 C CA . THR A 1 319 ? -27.654 7.376 56.232 1.00 66.06 319 THR A CA 1
ATOM 2296 C C . THR A 1 319 ? -28.467 8.039 55.124 1.00 66.06 319 THR A C 1
ATOM 2298 O O . THR A 1 319 ? -28.964 9.151 55.295 1.00 66.06 319 THR A O 1
ATOM 2301 N N . TRP A 1 320 ? -28.645 7.353 53.997 1.00 58.91 320 TRP A N 1
ATOM 2302 C CA . TRP A 1 320 ? -29.398 7.862 52.866 1.00 58.91 320 TRP A CA 1
ATOM 2303 C C . TRP A 1 320 ? -30.911 7.673 53.092 1.00 58.91 320 TRP A C 1
ATOM 2305 O O . TRP A 1 320 ? -31.376 6.543 53.244 1.00 58.91 320 TRP A O 1
ATOM 2315 N N . ARG A 1 321 ? -31.683 8.772 53.104 1.00 60.44 321 ARG A N 1
ATOM 2316 C CA . ARG A 1 321 ? -33.159 8.780 53.155 1.00 60.44 321 ARG A CA 1
ATOM 2317 C C . ARG A 1 321 ? -33.735 9.453 51.908 1.00 60.44 321 ARG A C 1
ATOM 2319 O O . ARG A 1 321 ? -33.425 10.613 51.647 1.00 60.44 321 ARG A O 1
ATOM 2326 N N . GLU A 1 322 ? -34.614 8.741 51.200 1.00 59.28 322 GLU A N 1
ATOM 2327 C CA . GLU A 1 322 ? -35.339 9.221 49.999 1.00 59.28 322 GLU A CA 1
ATOM 2328 C C . GLU A 1 322 ? -36.284 10.373 50.354 1.00 59.28 322 GLU A C 1
ATOM 2330 O O . GLU A 1 322 ? -36.596 11.216 49.528 1.00 59.28 322 GLU A O 1
ATOM 2335 N N . GLU A 1 323 ? -36.673 10.426 51.625 1.00 58.59 323 GLU A N 1
ATOM 2336 C CA . GLU A 1 323 ? -37.703 11.283 52.205 1.00 58.59 323 GLU A CA 1
ATOM 2337 C C . GLU A 1 323 ? -37.297 12.765 52.339 1.00 58.59 323 GLU A C 1
ATOM 2339 O O . GLU A 1 323 ? -38.136 13.594 52.675 1.00 58.59 323 GLU A O 1
ATOM 2344 N N . ILE A 1 324 ? -36.019 13.118 52.124 1.00 54.19 324 ILE A N 1
ATOM 2345 C CA . ILE A 1 324 ? -35.486 14.486 52.332 1.00 54.19 324 ILE A CA 1
ATOM 2346 C C . ILE A 1 324 ? -35.290 15.233 50.990 1.00 54.19 324 ILE A C 1
ATOM 2348 O O . ILE A 1 324 ? -34.564 16.225 50.920 1.00 54.19 324 ILE A O 1
ATOM 2352 N N . ARG A 1 325 ? -35.922 14.788 49.897 1.00 48.94 325 ARG A N 1
ATOM 2353 C CA . ARG A 1 325 ? -35.894 15.495 48.605 1.00 48.94 325 ARG A CA 1
ATOM 2354 C C . ARG A 1 325 ? -37.265 15.651 47.976 1.00 48.94 325 ARG A C 1
ATOM 2356 O O . ARG A 1 325 ? -38.013 14.656 47.953 1.00 48.94 325 ARG A O 1
#

Radius of gyration: 39.19 Å; Cα contacts (8 Å, |Δi|>4): 278; chains: 1; bounding box: 78×52×110 Å

Mean predicted aligned error: 13.96 Å

Nearest PDB structures (foldseek):
  8igq-assembly1_C  TM=5.482E-01  e=1.708E+00  Mycobacterium tuberculosis
  6ch2-assembly1_D  TM=2.710E-01  e=3.788E+00  Salmonella enterica subsp. enterica serovar Typhimurium str. LT2
  6ch2-assembly2_E  TM=2.525E-01  e=6.321E+00  Salmonella enterica subsp. enterica serovar Typhimurium str. LT2

Sequence (325 aa):
EVSIDAVTAGGEDLLTQAEQAWEVAELPFVMDGASAQTGDGPFTLRATTVPFTLGPATGTGVETTRFVPPGDVPDLPVLVTPGWSGQVLDSGTDISVAGTELRMHAAGQIPVVPGEESTRGVLVDLPSLQAALLRSTVNARAVSEVWLATGDQPGVTAEAAALAGPRAEVSAAEDFADDPVSAPARAVYWIAAVCALLLALPAVVAVALTQATARRGEVVVLRAVGVGSVQQARTRRAELFGLELAAVATGLLTGLGISALIMTDLVRATSPQTSAAVPLSLTASWLPGTLLLAAIVVTVVAVAFWYGRTVRRQVLDLTWREEIR

Organism: NCBI:txid2838746

Secondary structure (DSSP, 8-state):
-------EETTEEHHHH-SSPPP-------STT-EEEE-SSTTEEEEEPPPEEETTEEE--EEEEE---S-PPPPEEEEE-GGGTTTS-TT-EEEEETTEEEEEEEEEE-S--TT--SS--EEE-HHHHHHHHHHH-SSPPPP-------S-HHHHHHHHHHHH-TT-----TTTTTT-TTHHHHHHHHHHHHHHHHHHHHHHHHHHHHHHHHHTHHHHHHHHHTT--HHHHHHHHHHHHHHHHHHHHHHHHHHHHHHHHHHHHHHHHHH-TTS-TTSPPPP---HHHHHHHHHHHHHHHHHHHHHHHHHHHHHHH-----GGG-

pLDDT: mean 78.52, std 14.04, range [46.94, 96.75]

Foldseek 3Di:
DDDDPFDDDPRDTVCVVPPDDADDDDPPLVDDPWDWDADPDVQWIWIWHFFDDDDPDTDIDTDIDHRDGDDDQDAWEKAWAPVCDVPAAQVWDFDADPNFTHTYHYPYYDNDDPPDLDSTDIDTDPVSQQSNDVVGDPDRDDDPDDDDDDPPQVVVQVVCDVVVDDPDDGDTPVNCVVPPVVPVVVVVVVVVLVVVLVVVLVVLLVVLVVVLVVCLVVLVVVVVVPDDLLNVLVVQLVVQLVVLVVVLVVVVVVVVVCCVPPVVVVCCVVCSSDDPSDDDDDDDPCPVVVVSSVVSNVSSNVSSVVSSVSSSVSSVDPPDDPVPD

Solvent-accessible surface area (backbone atoms only — not comparable to full-atom values): 19862 Å² total; per-residue (Å²): 139,88,81,85,91,74,42,71,58,98,85,42,56,50,63,82,67,48,89,59,80,72,69,82,77,81,75,81,73,89,52,94,78,47,48,74,42,80,39,101,51,90,70,33,43,38,39,44,49,64,62,51,74,69,76,100,46,72,50,73,57,79,55,76,54,76,83,71,77,72,76,79,77,62,75,38,63,24,31,26,10,76,71,30,61,91,66,40,34,73,88,46,28,81,42,72,55,95,87,39,80,40,49,29,21,44,70,47,76,38,76,69,51,89,96,50,59,55,71,61,39,74,51,62,57,61,71,62,52,48,56,32,34,59,74,72,38,93,75,54,82,74,88,87,79,83,88,82,92,71,94,56,57,76,68,47,50,57,53,49,45,68,71,60,39,97,85,53,88,77,82,56,80,66,64,61,72,66,33,81,69,58,57,59,51,55,52,51,54,52,53,50,51,52,52,52,50,62,61,45,51,59,52,56,52,50,50,54,50,51,56,57,60,75,47,49,67,58,53,57,54,42,44,77,75,65,55,52,58,66,58,54,24,51,52,53,23,50,52,50,41,51,54,51,50,50,49,52,50,50,50,51,53,48,52,52,48,50,48,73,70,42,46,66,58,51,50,42,73,75,34,73,70,54,47,90,68,59,86,82,79,90,80,78,66,58,70,67,52,49,52,53,50,48,52,52,51,52,49,52,51,52,50,29,53,49,50,24,51,51,50,39,51,55,70,68,50,79,85,76,64,80,86,82,113